Protein AF-A0AA39VJF2-F1 (afdb_monomer_lite)

pLDDT: mean 71.77, std 18.71, range [34.19, 94.94]

Foldseek 3Di:
DDDFDDWDWDWDWDDDDDQKTKIWIWGWGDDDPDTDTFIWIWMDRPPDIQIDGDDDDPPDDPVRVVVVRVCSVVVLQAAADDLPCLVSNVVSLLSNLVVVPVLLNVCLVVNQDADWDQDPNDTDGDPPVPDDPVNVVNVVSFVVLVCSLCVRYDPVLNVQCVPPPMSNVSVVSSCCVRVPDPVVVVVVD

Secondary structure (DSSP, 8-state):
----PPPPEEEEEEEEETTEEEEEEEEEEEETTEEEEEEEEEEEETTEEEEEESPPPTT--HHHHHHHHHHHHTT-SPPPB-TT-HHHHHHHHHHHHHHH-HHHHHHHHH-----EEEETTEEEEPPGGG--HHHHHHHHHHHHHHHHHHHTB-HHHHHHHTT--SHHHHHHHHHHHHH--TTGGGS--

Sequence (189 aa):
MITLGSPCKRHEVLVRFGMTRIAKQEDLSRVGRTRIGKQEVMARVGRTQIVMHGRLPRGMSALDRELAIILVGLGVWPPLLKGHNYGFWKLRMKAYIRFIDERAWMTVKEGYLAPNKIENGVTISKPRSEWSTNEFELAKWHHPAVNAIFGDVDSRQFSYIQNLETVKEAWKALQVTNEGTKVVKKSRL

Organism: Acer saccharum (NCBI:txid4024)

Structure (mmCIF, N/CA/C/O backbone):
data_AF-A0AA39VJF2-F1
#
_entry.id   AF-A0AA39VJF2-F1
#
loop_
_atom_site.group_PDB
_atom_site.id
_atom_site.type_symbol
_atom_site.label_atom_id
_atom_site.label_alt_id
_atom_site.label_comp_id
_atom_site.label_asym_id
_atom_site.label_entity_id
_atom_site.label_seq_id
_atom_site.pdbx_PDB_ins_code
_atom_site.Cartn_x
_atom_site.Cartn_y
_atom_site.Cartn_z
_atom_site.occupancy
_atom_site.B_iso_or_equiv
_atom_site.auth_seq_id
_atom_site.auth_comp_id
_atom_site.auth_asym_id
_atom_site.auth_atom_id
_atom_site.pdbx_PDB_model_num
ATOM 1 N N . MET A 1 1 ? 10.855 22.912 -42.209 1.00 34.19 1 MET A N 1
ATOM 2 C CA . MET A 1 1 ? 11.892 23.097 -41.170 1.00 34.19 1 MET A CA 1
ATOM 3 C C . MET A 1 1 ? 11.192 23.649 -39.925 1.00 34.19 1 MET A C 1
ATOM 5 O O . MET A 1 1 ? 10.770 24.795 -39.950 1.00 34.19 1 MET A O 1
ATOM 9 N N . ILE A 1 2 ? 10.905 22.816 -38.913 1.00 39.97 2 ILE A N 1
ATOM 10 C CA . ILE A 1 2 ? 10.171 23.249 -37.706 1.00 39.97 2 ILE A CA 1
ATOM 11 C C . ILE A 1 2 ? 11.192 23.838 -36.735 1.00 39.97 2 ILE A C 1
ATOM 13 O O . ILE A 1 2 ? 12.019 23.112 -36.190 1.00 39.97 2 ILE A O 1
ATOM 17 N N . THR A 1 3 ? 11.155 25.151 -36.536 1.00 38.09 3 THR A N 1
ATOM 18 C CA . THR A 1 3 ? 11.969 25.824 -35.525 1.00 38.09 3 THR A CA 1
ATOM 19 C C . THR A 1 3 ? 11.391 25.524 -34.141 1.00 38.09 3 THR A C 1
ATOM 21 O O . THR A 1 3 ? 10.329 26.019 -33.760 1.00 38.09 3 THR A O 1
ATOM 24 N N . LEU A 1 4 ? 12.072 24.667 -33.376 1.00 43.06 4 LEU A N 1
ATOM 25 C CA . LEU A 1 4 ? 11.794 24.481 -31.953 1.00 43.06 4 LEU A CA 1
ATOM 26 C C . LEU A 1 4 ? 12.231 25.755 -31.224 1.00 43.06 4 LEU A C 1
ATOM 28 O O . LEU A 1 4 ? 13.418 25.995 -31.025 1.00 43.06 4 LEU A O 1
ATOM 32 N N . GLY A 1 5 ? 11.267 26.607 -30.875 1.00 47.72 5 GLY A N 1
ATOM 33 C CA . GLY A 1 5 ? 11.524 27.763 -30.021 1.00 47.72 5 GLY A CA 1
ATOM 34 C C . GLY A 1 5 ? 11.984 27.310 -28.636 1.00 47.72 5 GLY A C 1
ATOM 35 O O . GLY A 1 5 ? 11.421 26.369 -28.074 1.00 47.72 5 GLY A O 1
ATOM 36 N N . SER A 1 6 ? 12.998 27.982 -28.091 1.00 48.25 6 SER A N 1
ATOM 37 C CA . SER A 1 6 ? 13.531 27.721 -26.754 1.00 48.25 6 SER A CA 1
ATOM 38 C C . SER A 1 6 ? 12.414 27.730 -25.695 1.00 48.25 6 SER A C 1
ATOM 40 O O . SER A 1 6 ? 11.552 28.617 -25.735 1.00 48.25 6 SER A O 1
ATOM 42 N N . PRO A 1 7 ? 12.396 26.775 -24.745 1.00 52.38 7 PRO A N 1
ATOM 43 C CA . PRO A 1 7 ? 11.349 26.705 -23.732 1.00 52.38 7 PRO A CA 1
ATOM 44 C C . PRO A 1 7 ? 11.363 27.957 -22.847 1.00 52.38 7 PRO A C 1
ATOM 46 O O . PRO A 1 7 ? 12.377 28.304 -22.243 1.00 52.38 7 PRO A O 1
ATOM 49 N N . CYS A 1 8 ? 10.217 28.638 -22.768 1.00 47.91 8 CYS A N 1
ATOM 50 C CA . CYS A 1 8 ? 10.011 29.773 -21.873 1.00 47.91 8 CYS A CA 1
ATOM 51 C C . CYS A 1 8 ? 9.494 29.246 -20.528 1.00 47.91 8 CYS A C 1
ATOM 53 O O . CYS A 1 8 ? 8.424 28.638 -20.473 1.00 47.91 8 CYS A O 1
ATOM 55 N N . LYS A 1 9 ? 10.276 29.446 -19.463 1.00 55.34 9 LYS A N 1
ATOM 56 C CA . LYS A 1 9 ? 10.031 28.883 -18.128 1.00 55.34 9 LYS A CA 1
ATOM 57 C C . LYS A 1 9 ? 9.315 29.899 -17.242 1.00 55.34 9 LYS A C 1
ATOM 59 O O . LYS A 1 9 ? 9.872 30.956 -16.944 1.00 55.34 9 LYS A O 1
ATOM 64 N N . ARG A 1 10 ? 8.106 29.584 -16.771 1.00 56.78 10 ARG A N 1
ATOM 65 C CA . ARG A 1 10 ? 7.398 30.402 -15.767 1.00 56.78 10 ARG A CA 1
ATOM 66 C C . ARG A 1 10 ? 7.673 29.843 -14.372 1.00 56.78 10 ARG A C 1
ATOM 68 O O . ARG A 1 10 ? 7.481 28.650 -14.169 1.00 56.78 10 ARG A O 1
ATOM 75 N N . HIS A 1 11 ? 8.100 30.694 -13.437 1.00 56.06 11 HIS A N 1
ATOM 76 C CA . HIS A 1 11 ? 8.448 30.304 -12.067 1.00 56.06 11 HIS A CA 1
ATOM 77 C C . HIS A 1 11 ? 7.484 30.931 -11.058 1.00 56.06 11 HIS A C 1
ATOM 79 O O . HIS A 1 11 ? 7.299 32.146 -11.056 1.00 56.06 11 HIS A O 1
ATOM 85 N N . GLU A 1 12 ? 6.929 30.116 -10.168 1.00 60.94 12 GLU A N 1
ATOM 86 C CA . GLU A 1 12 ? 6.080 30.548 -9.057 1.00 60.94 12 GLU A CA 1
ATOM 87 C C . GLU A 1 12 ? 6.618 29.944 -7.756 1.00 60.94 12 GLU A C 1
ATOM 89 O O . GLU A 1 12 ? 6.787 28.731 -7.659 1.00 60.94 12 GLU A O 1
ATOM 94 N N . VAL A 1 13 ? 6.945 30.765 -6.754 1.00 59.78 13 VAL A N 1
ATOM 95 C CA . VAL A 1 13 ? 7.448 30.272 -5.458 1.00 59.78 13 VAL A CA 1
ATOM 96 C C . VAL A 1 13 ? 6.257 29.912 -4.587 1.00 59.78 13 VAL A C 1
ATOM 98 O O . VAL A 1 13 ? 5.444 30.778 -4.290 1.00 59.78 13 VAL A O 1
ATOM 101 N N . LEU A 1 14 ? 6.170 28.651 -4.170 1.00 52.25 14 LEU A N 1
ATOM 102 C CA . LEU A 1 14 ? 5.012 28.153 -3.434 1.00 52.25 14 LEU A CA 1
ATOM 103 C C . LEU A 1 14 ? 5.173 28.303 -1.916 1.00 52.25 14 LEU A C 1
ATOM 105 O O . LEU A 1 14 ? 4.214 28.677 -1.253 1.00 52.25 14 LEU A O 1
ATOM 109 N N . VAL A 1 15 ? 6.357 28.013 -1.357 1.00 53.69 15 VAL A N 1
ATOM 110 C CA . VAL A 1 15 ? 6.628 28.045 0.099 1.00 53.69 15 VAL A CA 1
ATOM 111 C C . VAL A 1 15 ? 8.131 28.289 0.362 1.00 53.69 15 VAL A C 1
ATOM 113 O O . VAL A 1 15 ? 8.975 27.938 -0.472 1.00 53.69 15 VAL A O 1
ATOM 116 N N . ARG A 1 16 ? 8.481 28.893 1.513 1.00 52.12 16 ARG A N 1
ATOM 117 C CA . ARG A 1 16 ? 9.859 28.999 2.038 1.00 52.12 16 ARG A CA 1
ATOM 118 C C . ARG A 1 16 ? 9.923 28.580 3.514 1.00 52.12 16 ARG A C 1
ATOM 120 O O . ARG A 1 16 ? 9.271 29.227 4.326 1.00 52.12 16 ARG A O 1
ATOM 127 N N . PHE A 1 17 ? 10.768 27.605 3.853 1.00 44.44 17 PHE A N 1
ATOM 128 C CA . PHE A 1 17 ? 11.149 27.277 5.235 1.00 44.44 17 PHE A CA 1
ATOM 129 C C . PHE A 1 17 ? 12.631 26.865 5.296 1.00 44.44 17 PHE A C 1
ATOM 131 O O . PHE A 1 17 ? 13.077 25.979 4.571 1.00 44.44 17 PHE A O 1
ATOM 138 N N . GLY A 1 18 ? 13.425 27.523 6.150 1.00 55.88 18 GLY A N 1
ATOM 139 C CA . GLY A 1 18 ? 14.863 27.238 6.279 1.00 55.88 18 GLY A CA 1
ATOM 140 C C . GLY A 1 18 ? 15.649 27.351 4.957 1.00 55.88 18 GLY A C 1
ATOM 141 O O . GLY A 1 18 ? 15.331 28.174 4.098 1.00 55.88 18 GLY A O 1
ATOM 142 N N . MET A 1 19 ? 16.690 26.524 4.781 1.00 51.12 19 MET A N 1
ATOM 143 C CA . MET A 1 19 ? 17.503 26.460 3.548 1.00 51.12 19 MET A CA 1
ATOM 144 C C . MET A 1 19 ? 16.754 25.893 2.324 1.00 51.12 19 MET A C 1
ATOM 146 O O . MET A 1 19 ? 17.338 25.833 1.237 1.00 51.12 19 MET A O 1
ATOM 150 N N . THR A 1 20 ? 15.490 25.485 2.474 1.00 49.00 20 THR A N 1
ATOM 151 C CA . THR A 1 20 ? 14.709 24.834 1.420 1.00 49.00 20 THR A CA 1
ATOM 152 C C . THR A 1 20 ? 13.777 25.830 0.729 1.00 49.00 20 THR A C 1
ATOM 154 O O . THR A 1 20 ? 13.011 26.559 1.363 1.00 49.00 20 THR A O 1
ATOM 157 N N . ARG A 1 21 ? 13.830 25.881 -0.609 1.00 55.66 21 ARG A N 1
ATOM 158 C CA . ARG A 1 21 ? 12.930 26.717 -1.426 1.00 55.66 21 ARG A CA 1
ATOM 159 C C . ARG A 1 21 ? 12.153 25.861 -2.409 1.00 55.66 21 ARG A C 1
ATOM 161 O O . ARG A 1 21 ? 12.769 25.128 -3.179 1.00 55.66 21 ARG A O 1
ATOM 168 N N . ILE A 1 22 ? 10.830 26.019 -2.428 1.00 55.56 22 ILE A N 1
ATOM 169 C CA . ILE A 1 22 ? 9.933 25.259 -3.302 1.00 55.56 22 ILE A CA 1
ATOM 170 C C . ILE A 1 22 ? 9.329 26.204 -4.338 1.00 55.56 22 ILE A C 1
ATOM 172 O O . ILE A 1 22 ? 8.698 27.206 -3.992 1.00 55.56 22 ILE A O 1
ATOM 176 N N . ALA A 1 23 ? 9.515 25.883 -5.613 1.00 60.22 23 ALA A N 1
ATOM 177 C CA . ALA A 1 23 ? 8.949 26.624 -6.727 1.00 60.22 23 ALA A CA 1
ATOM 178 C C . ALA A 1 23 ? 8.306 25.675 -7.738 1.00 60.22 23 ALA A C 1
ATOM 180 O O . ALA A 1 23 ? 8.820 24.600 -8.026 1.00 60.22 23 ALA A O 1
ATOM 181 N N . LYS A 1 24 ? 7.180 26.086 -8.305 1.00 60.94 24 LYS A N 1
ATOM 182 C CA . LYS A 1 24 ? 6.572 25.438 -9.457 1.00 60.94 24 LYS A CA 1
ATOM 183 C C . LYS A 1 24 ? 7.144 26.073 -10.718 1.00 60.94 24 LYS A C 1
ATOM 185 O O . LYS A 1 24 ? 7.071 27.293 -10.881 1.00 60.94 24 LYS A O 1
ATOM 190 N N . GLN A 1 25 ? 7.720 25.252 -11.587 1.00 61.84 25 GLN A N 1
ATOM 191 C CA . GLN A 1 25 ? 8.181 25.654 -12.905 1.00 61.84 25 GLN A CA 1
ATOM 192 C C . GLN A 1 25 ? 7.313 24.969 -13.959 1.00 61.84 25 GLN A C 1
ATOM 194 O O . GLN A 1 25 ? 7.133 23.751 -13.947 1.00 61.84 25 GLN A O 1
ATOM 199 N N . GLU A 1 26 ? 6.727 25.755 -14.854 1.00 58.59 26 GLU A N 1
ATOM 200 C CA . GLU A 1 26 ? 5.989 25.207 -15.991 1.00 58.59 26 GLU A CA 1
ATOM 201 C C . GLU A 1 26 ? 6.879 25.255 -17.230 1.00 58.59 26 GLU A C 1
ATOM 203 O O . GLU A 1 26 ? 7.208 26.338 -17.725 1.00 58.59 26 GLU A O 1
ATOM 208 N N . ASP A 1 27 ? 7.257 24.072 -17.716 1.00 54.16 27 ASP A N 1
ATOM 209 C CA . ASP A 1 27 ? 7.998 23.912 -18.960 1.00 54.16 27 ASP A CA 1
ATOM 210 C C . ASP A 1 27 ? 6.983 23.748 -20.092 1.00 54.16 27 ASP A C 1
ATOM 212 O O . ASP A 1 27 ? 6.287 22.735 -20.217 1.00 54.16 27 ASP A O 1
ATOM 216 N N . LEU A 1 28 ? 6.849 24.804 -20.891 1.00 56.12 28 LEU A N 1
ATOM 217 C CA . LEU A 1 28 ? 5.945 24.843 -22.032 1.00 56.12 28 LEU A CA 1
ATOM 218 C C . LEU A 1 28 ? 6.691 24.344 -23.270 1.00 56.12 28 LEU A C 1
ATOM 220 O O . LEU A 1 28 ? 7.588 25.025 -23.771 1.00 56.12 28 LEU A O 1
ATOM 224 N N . SER A 1 29 ? 6.298 23.183 -23.793 1.00 53.06 29 SER A N 1
ATOM 225 C CA . SER A 1 29 ? 6.688 22.767 -25.139 1.00 53.06 29 SER A CA 1
ATOM 226 C C . SER A 1 29 ? 5.667 23.291 -26.153 1.00 53.06 29 SER A C 1
ATOM 228 O O . SER A 1 29 ? 4.464 23.395 -25.885 1.00 53.06 29 SER A O 1
ATOM 230 N N . ARG A 1 30 ? 6.162 23.699 -27.326 1.00 46.00 30 ARG A N 1
ATOM 231 C CA . ARG A 1 30 ? 5.348 24.302 -28.385 1.00 46.00 30 ARG A CA 1
ATOM 232 C C . ARG A 1 30 ? 5.188 23.308 -29.531 1.00 46.00 30 ARG A C 1
ATOM 234 O O . ARG A 1 30 ? 6.154 23.018 -30.227 1.00 46.00 30 ARG A O 1
ATOM 241 N N . VAL A 1 31 ? 3.964 22.831 -29.746 1.00 47.38 31 VAL A N 1
ATOM 242 C CA . VAL A 1 31 ? 3.567 22.112 -30.965 1.00 47.38 31 VAL A CA 1
ATOM 243 C C . VAL A 1 31 ? 2.427 22.914 -31.591 1.00 47.38 31 VAL A C 1
ATOM 245 O O . VAL A 1 31 ? 1.296 22.901 -31.112 1.00 47.38 31 VAL A O 1
ATOM 248 N N . GLY A 1 32 ? 2.737 23.704 -32.621 1.00 57.72 32 GLY A N 1
ATOM 249 C CA . GLY A 1 32 ? 1.766 24.608 -33.250 1.00 57.72 32 GLY A CA 1
ATOM 250 C C . GLY A 1 32 ? 1.307 25.771 -32.348 1.00 57.72 32 GLY A C 1
ATOM 251 O O . GLY A 1 32 ? 2.108 26.369 -31.621 1.00 57.72 32 GLY A O 1
ATOM 252 N N . ARG A 1 33 ? 0.015 26.137 -32.432 1.00 43.44 33 ARG A N 1
ATOM 253 C CA . ARG A 1 33 ? -0.628 27.166 -31.576 1.00 43.44 33 ARG A CA 1
ATOM 254 C C . ARG A 1 33 ? -0.969 26.653 -30.172 1.00 43.44 33 ARG A C 1
ATOM 256 O O . ARG A 1 33 ? -1.312 27.452 -29.304 1.00 43.44 33 ARG A O 1
ATOM 263 N N . THR A 1 34 ? -0.849 25.352 -29.935 1.00 36.66 34 THR A N 1
ATOM 264 C CA . THR A 1 34 ? -1.218 24.718 -28.672 1.00 36.66 34 THR A CA 1
ATOM 265 C C . THR A 1 34 ? 0.001 24.657 -27.753 1.00 36.66 34 THR A C 1
ATOM 267 O O . THR A 1 34 ? 1.067 24.165 -28.128 1.00 36.66 34 THR A O 1
ATOM 270 N N . ARG A 1 35 ? -0.136 25.187 -26.535 1.00 45.53 35 ARG A N 1
ATOM 271 C CA . ARG A 1 35 ? 0.867 25.039 -25.473 1.00 45.53 35 ARG A CA 1
ATOM 272 C C . ARG A 1 35 ? 0.569 23.753 -24.709 1.00 45.53 35 ARG A C 1
ATOM 274 O O . ARG A 1 35 ? -0.502 23.643 -24.121 1.00 45.53 35 ARG A O 1
ATOM 281 N N . ILE A 1 36 ? 1.508 22.810 -24.689 1.00 46.34 36 ILE A N 1
ATOM 282 C CA . ILE A 1 36 ? 1.444 21.643 -23.802 1.00 46.34 36 ILE A CA 1
ATOM 283 C C . ILE A 1 36 ? 2.387 21.945 -22.637 1.00 46.34 36 ILE A C 1
ATOM 285 O O . ILE A 1 36 ? 3.598 22.051 -22.817 1.00 46.34 36 ILE A O 1
ATOM 289 N N . GLY A 1 37 ? 1.827 22.175 -21.450 1.00 52.38 37 GLY A N 1
ATOM 290 C CA . GLY A 1 37 ? 2.613 22.460 -20.251 1.00 52.38 37 GLY A CA 1
ATOM 291 C C . GLY A 1 37 ? 2.924 21.192 -19.473 1.00 52.38 37 GLY A C 1
ATOM 292 O O . GLY A 1 37 ? 2.005 20.499 -19.035 1.00 52.38 37 GLY A O 1
ATOM 293 N N . LYS A 1 38 ? 4.211 20.913 -19.251 1.00 54.03 38 LYS A N 1
ATOM 294 C CA . LYS A 1 38 ? 4.662 19.954 -18.240 1.00 54.03 38 LYS A CA 1
ATOM 295 C C . LYS A 1 38 ? 4.860 20.720 -16.931 1.00 54.03 38 LYS A C 1
ATOM 297 O O . LYS A 1 38 ? 5.596 21.702 -16.888 1.00 54.03 38 LYS A O 1
ATOM 302 N N . GLN A 1 39 ? 4.156 20.311 -15.876 1.00 57.28 39 GLN A N 1
ATOM 303 C CA . GLN A 1 39 ? 4.314 20.919 -14.554 1.00 57.28 39 GLN A CA 1
ATOM 304 C C . GLN A 1 39 ? 5.412 20.198 -13.783 1.00 57.28 39 GLN A C 1
ATOM 306 O O . GLN A 1 39 ? 5.320 18.991 -13.543 1.00 57.28 39 GLN A O 1
ATOM 311 N N . GLU A 1 40 ? 6.428 20.955 -13.392 1.00 58.59 40 GLU A N 1
ATOM 312 C CA . GLU A 1 40 ? 7.544 20.473 -12.596 1.00 58.59 40 GLU A CA 1
ATOM 313 C C . GLU A 1 40 ? 7.578 21.241 -11.275 1.00 58.59 40 GLU A C 1
ATOM 315 O O . GLU A 1 40 ? 7.443 22.465 -11.230 1.00 58.59 40 GLU A O 1
ATOM 320 N N . VAL A 1 41 ? 7.711 20.515 -10.171 1.00 61.75 41 VAL A N 1
ATOM 321 C CA . VAL A 1 41 ? 7.933 21.124 -8.860 1.00 61.75 41 VAL A CA 1
ATOM 322 C C . VAL A 1 41 ? 9.419 21.026 -8.586 1.00 61.75 41 VAL A C 1
ATOM 324 O O . VAL A 1 41 ? 9.965 19.931 -8.500 1.00 61.75 41 VAL A O 1
ATOM 327 N N . MET A 1 42 ? 10.079 22.169 -8.468 1.00 55.97 42 MET A N 1
ATOM 328 C CA . MET A 1 42 ? 11.489 22.239 -8.133 1.00 55.97 42 MET A CA 1
ATOM 329 C C . MET A 1 42 ? 11.658 22.592 -6.664 1.00 55.97 42 MET A C 1
ATOM 331 O O . MET A 1 42 ? 11.114 23.585 -6.177 1.00 55.97 42 MET A O 1
ATOM 335 N N . ALA A 1 43 ? 12.465 21.802 -5.973 1.00 63.25 43 ALA A N 1
ATOM 336 C CA . ALA A 1 43 ? 12.968 22.132 -4.658 1.00 63.25 43 ALA A CA 1
ATOM 337 C C . ALA A 1 43 ? 14.467 22.391 -4.722 1.00 63.25 43 ALA A C 1
ATOM 339 O O . ALA A 1 43 ? 15.198 21.760 -5.483 1.00 63.25 43 ALA A O 1
ATOM 340 N N . ARG A 1 44 ? 14.938 23.334 -3.916 1.00 53.62 44 ARG A N 1
ATOM 341 C CA . ARG A 1 44 ? 16.363 23.612 -3.765 1.00 53.62 44 ARG A CA 1
ATOM 342 C C . ARG A 1 44 ? 16.759 23.356 -2.322 1.00 53.62 44 ARG A C 1
ATOM 344 O O . ARG A 1 44 ? 16.185 23.986 -1.441 1.00 53.62 44 ARG A O 1
ATOM 351 N N . VAL A 1 45 ? 17.739 22.479 -2.116 1.00 57.22 45 VAL A N 1
ATOM 352 C CA . VAL A 1 45 ? 18.371 22.216 -0.815 1.00 57.22 45 VAL A CA 1
ATOM 353 C C . VAL A 1 45 ? 19.854 22.551 -0.963 1.00 57.22 45 VAL A C 1
ATOM 355 O O . VAL A 1 45 ? 20.582 21.892 -1.709 1.00 57.22 45 VAL A O 1
ATOM 358 N N . GLY A 1 46 ? 20.298 23.638 -0.330 1.00 65.25 46 GLY A N 1
ATOM 359 C CA . GLY A 1 46 ? 21.643 24.177 -0.556 1.00 65.25 46 GLY A CA 1
ATOM 360 C C . GLY A 1 46 ? 21.868 24.565 -2.028 1.00 65.25 46 GLY A C 1
ATOM 361 O O . GLY A 1 46 ? 21.131 25.385 -2.581 1.00 65.25 46 GLY A O 1
ATOM 362 N N . ARG A 1 47 ? 22.889 23.982 -2.677 1.00 53.03 47 ARG A N 1
ATOM 363 C CA . ARG A 1 47 ? 23.188 24.193 -4.114 1.00 53.03 47 ARG A CA 1
ATOM 364 C C . ARG A 1 47 ? 22.494 23.192 -5.045 1.00 53.03 47 ARG A C 1
ATOM 366 O O . ARG A 1 47 ? 22.473 23.413 -6.254 1.00 53.03 47 ARG A O 1
ATOM 373 N N . THR A 1 48 ? 21.919 22.121 -4.508 1.00 43.38 48 THR A N 1
ATOM 374 C CA . THR A 1 48 ? 21.333 21.037 -5.303 1.00 43.38 48 THR A CA 1
ATOM 375 C C . THR A 1 48 ? 19.892 21.372 -5.684 1.00 43.38 48 THR A C 1
ATOM 377 O O . THR A 1 48 ? 19.101 21.809 -4.844 1.00 43.38 48 THR A O 1
ATOM 380 N N . GLN A 1 49 ? 19.549 21.180 -6.962 1.00 54.75 49 GLN A N 1
ATOM 381 C CA . GLN A 1 49 ? 18.181 21.299 -7.471 1.00 54.75 49 GLN A CA 1
ATOM 382 C C . GLN A 1 49 ? 17.559 19.908 -7.583 1.00 54.75 49 GLN A C 1
ATOM 384 O O . GLN A 1 49 ? 18.137 19.015 -8.196 1.00 54.75 49 GLN A O 1
ATOM 389 N N . ILE A 1 50 ? 16.381 19.739 -6.997 1.00 56.97 50 ILE A N 1
ATOM 390 C CA . ILE A 1 50 ? 15.582 18.519 -7.044 1.00 56.97 50 ILE A CA 1
ATOM 391 C C . ILE A 1 50 ? 14.359 18.834 -7.898 1.00 56.97 50 ILE A C 1
ATOM 393 O O . ILE A 1 50 ? 13.572 19.713 -7.549 1.00 56.97 50 ILE A O 1
ATOM 397 N N . VAL A 1 51 ? 14.212 18.139 -9.025 1.00 58.84 51 VAL A N 1
ATOM 398 C CA . VAL A 1 51 ? 13.099 18.329 -9.964 1.00 58.84 51 VAL A CA 1
ATOM 399 C C . VAL A 1 51 ? 12.126 17.171 -9.807 1.00 58.84 51 VAL A C 1
ATOM 401 O O . VAL A 1 51 ? 12.475 16.020 -10.055 1.00 58.84 51 VAL A O 1
ATOM 404 N N . MET A 1 52 ? 10.898 17.471 -9.402 1.00 55.06 52 MET A N 1
ATOM 405 C CA . MET A 1 52 ? 9.806 16.507 -9.351 1.00 55.06 52 MET A CA 1
ATOM 406 C C . MET A 1 52 ? 8.922 16.676 -10.581 1.00 55.06 52 MET A C 1
ATOM 408 O O . MET A 1 52 ? 8.471 17.780 -10.895 1.00 55.06 52 MET A O 1
ATOM 412 N N . HIS A 1 53 ? 8.640 15.574 -11.267 1.00 54.84 53 HIS A N 1
ATOM 413 C CA . HIS A 1 53 ? 7.714 15.555 -12.393 1.00 54.84 53 HIS A CA 1
ATOM 414 C C . HIS A 1 53 ? 6.313 15.173 -11.897 1.00 54.84 53 HIS A C 1
ATOM 416 O O . HIS A 1 53 ? 6.104 14.034 -11.492 1.00 54.84 53 HIS A O 1
ATOM 422 N N . GLY A 1 54 ? 5.354 16.107 -11.941 1.00 52.69 54 GLY A N 1
ATOM 423 C CA . GLY A 1 54 ? 3.964 15.866 -11.521 1.00 52.69 54 GLY A CA 1
ATOM 424 C C . GLY A 1 54 ? 3.422 16.880 -10.507 1.00 52.69 54 GLY A C 1
ATOM 425 O O . GLY A 1 54 ? 4.147 17.737 -10.004 1.00 52.69 54 GLY A O 1
ATOM 426 N N . ARG A 1 55 ? 2.112 16.809 -10.219 1.00 48.97 55 ARG A N 1
ATOM 427 C CA . ARG A 1 55 ? 1.463 17.633 -9.182 1.00 48.97 55 ARG A CA 1
ATOM 428 C C . ARG A 1 55 ? 1.495 16.906 -7.844 1.00 48.97 55 ARG A C 1
ATOM 430 O O . ARG A 1 55 ? 1.051 15.766 -7.763 1.00 48.97 55 ARG A O 1
ATOM 437 N N . LEU A 1 56 ? 1.923 17.608 -6.798 1.00 52.91 56 LEU A N 1
ATOM 438 C CA . LEU A 1 56 ? 1.710 17.168 -5.421 1.00 52.91 56 LEU A CA 1
ATOM 439 C C . LEU A 1 56 ? 0.197 17.035 -5.132 1.00 52.91 56 LEU A C 1
ATOM 441 O O . LEU A 1 56 ? -0.579 17.873 -5.614 1.00 52.91 56 LEU A O 1
ATOM 445 N N . PRO A 1 57 ? -0.234 16.025 -4.352 1.00 45.47 57 PRO A N 1
ATOM 446 C CA . PRO A 1 57 ? -1.630 15.868 -3.950 1.00 45.47 57 PRO A CA 1
ATOM 447 C C . PRO A 1 57 ? -2.190 17.141 -3.297 1.00 45.47 57 P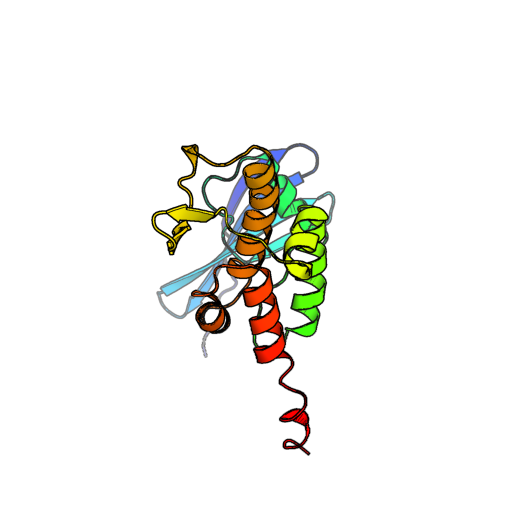RO A C 1
ATOM 449 O O . PRO A 1 57 ? -1.540 17.781 -2.464 1.00 45.47 57 PRO A O 1
ATOM 452 N N . ARG A 1 58 ? -3.411 17.536 -3.681 1.00 40.19 58 ARG A N 1
ATOM 453 C CA . ARG A 1 58 ? -4.087 18.716 -3.112 1.00 40.19 58 ARG A CA 1
ATOM 454 C C . ARG A 1 58 ? -4.566 18.405 -1.688 1.00 40.19 58 ARG A C 1
ATOM 456 O O . ARG A 1 58 ? -5.139 17.349 -1.466 1.00 40.19 58 ARG A O 1
ATOM 463 N N . GLY A 1 59 ? -4.341 19.331 -0.750 1.00 43.88 59 GLY A N 1
ATOM 464 C CA . GLY A 1 59 ? -4.741 19.196 0.664 1.00 43.88 59 GLY A CA 1
ATOM 465 C C . GLY A 1 59 ? -3.618 18.804 1.634 1.00 43.88 59 GLY A C 1
ATOM 466 O O . GLY A 1 59 ? -3.837 18.782 2.836 1.00 43.88 59 GLY A O 1
ATOM 467 N N . MET A 1 60 ? -2.407 18.549 1.134 1.00 52.66 60 MET A N 1
ATOM 468 C CA . MET A 1 60 ? -1.251 18.197 1.963 1.00 52.66 60 MET A CA 1
ATOM 469 C C . MET A 1 60 ? -0.775 19.394 2.807 1.00 52.66 60 MET A C 1
ATOM 471 O O . MET A 1 60 ? -0.683 20.508 2.266 1.00 52.66 60 MET A O 1
ATOM 475 N N . SER A 1 61 ? -0.466 19.161 4.090 1.00 52.91 61 SER A N 1
ATOM 476 C CA . SER A 1 61 ? 0.077 20.177 5.003 1.00 52.91 61 SER A CA 1
ATOM 477 C C . SER A 1 61 ? 1.475 20.639 4.559 1.00 52.91 61 SER A C 1
ATOM 479 O O . SER A 1 61 ? 2.125 19.991 3.737 1.00 52.91 61 SER A O 1
ATOM 481 N N . ALA A 1 62 ? 1.952 21.781 5.063 1.00 46.72 62 ALA A N 1
ATOM 482 C CA . ALA A 1 62 ? 3.260 22.318 4.670 1.00 46.72 62 ALA A CA 1
ATOM 483 C C . ALA A 1 62 ? 4.421 21.367 5.025 1.00 46.72 62 ALA A C 1
ATOM 485 O O . ALA A 1 62 ? 5.327 21.190 4.214 1.00 46.72 62 ALA A O 1
ATOM 486 N N . LEU A 1 63 ? 4.349 20.706 6.185 1.00 51.62 63 LEU A N 1
ATOM 487 C CA . LEU A 1 63 ? 5.349 19.737 6.644 1.00 51.62 63 LEU A CA 1
ATOM 488 C C . LEU A 1 63 ? 5.330 18.456 5.806 1.00 51.62 63 LEU A C 1
ATOM 490 O O . LEU A 1 63 ? 6.383 17.976 5.399 1.00 51.62 63 LEU A O 1
ATOM 494 N N . ASP A 1 64 ? 4.146 17.951 5.466 1.00 53.47 64 ASP A N 1
ATOM 495 C CA . ASP A 1 64 ? 4.019 16.754 4.627 1.00 53.47 64 ASP A CA 1
ATOM 496 C C . ASP A 1 64 ? 4.559 16.999 3.205 1.00 53.47 64 ASP A C 1
ATOM 498 O O . ASP A 1 64 ? 5.163 16.112 2.600 1.00 53.47 64 ASP A O 1
ATOM 502 N N . ARG A 1 65 ? 4.413 18.226 2.677 1.00 53.31 65 ARG A N 1
ATOM 503 C CA . ARG A 1 65 ? 4.994 18.630 1.382 1.00 53.31 65 ARG A CA 1
ATOM 504 C C . ARG A 1 65 ? 6.516 18.735 1.432 1.00 53.31 65 ARG A C 1
ATOM 506 O O . ARG A 1 65 ? 7.177 18.306 0.489 1.00 53.31 65 ARG A O 1
ATOM 513 N N . GLU A 1 66 ? 7.061 19.310 2.501 1.00 55.66 66 GLU A N 1
ATOM 514 C CA . GLU A 1 66 ? 8.509 19.399 2.742 1.00 55.66 66 GLU A CA 1
ATOM 515 C C . GLU A 1 66 ? 9.126 18.001 2.847 1.00 55.66 66 GLU A C 1
ATOM 517 O O . GLU A 1 66 ? 10.106 17.701 2.164 1.00 55.66 66 GLU A O 1
ATOM 522 N N . LEU A 1 67 ? 8.502 17.116 3.628 1.00 58.66 67 LEU A N 1
ATOM 523 C CA . LEU A 1 67 ? 8.925 15.727 3.756 1.00 58.66 67 LEU A CA 1
ATOM 524 C C . LEU A 1 67 ? 8.852 14.999 2.412 1.00 58.66 67 LEU A C 1
ATOM 526 O O . LEU A 1 67 ? 9.834 14.376 2.022 1.00 58.66 67 LEU A O 1
ATOM 530 N N . ALA A 1 68 ? 7.763 15.131 1.649 1.00 57.34 68 ALA A N 1
ATOM 531 C CA . ALA A 1 68 ? 7.656 14.529 0.316 1.00 57.34 68 ALA A CA 1
ATOM 532 C C . ALA A 1 68 ? 8.788 14.985 -0.624 1.00 57.34 68 ALA A C 1
ATOM 534 O O . ALA A 1 68 ? 9.357 14.183 -1.361 1.00 57.34 68 ALA A O 1
ATOM 535 N N . ILE A 1 69 ? 9.170 16.259 -0.558 1.00 57.03 69 ILE A N 1
ATOM 536 C CA . ILE A 1 69 ? 10.255 16.839 -1.353 1.00 57.03 69 ILE A CA 1
ATOM 537 C C . ILE A 1 69 ? 11.633 16.332 -0.921 1.00 57.03 69 ILE A C 1
ATOM 539 O O . ILE A 1 69 ? 12.448 15.977 -1.774 1.00 57.03 69 ILE A O 1
ATOM 543 N N . ILE A 1 70 ? 11.896 16.278 0.387 1.00 56.25 70 ILE A N 1
ATOM 544 C CA . ILE A 1 70 ? 13.137 15.723 0.939 1.00 56.25 70 ILE A CA 1
ATOM 545 C C . ILE A 1 70 ? 13.254 14.251 0.539 1.00 56.25 70 ILE A C 1
ATOM 547 O O . ILE A 1 70 ? 14.310 13.814 0.092 1.00 56.25 70 ILE A O 1
ATOM 551 N N . LEU A 1 71 ? 12.159 13.498 0.603 1.00 55.94 71 LEU A N 1
ATOM 552 C CA . LEU A 1 71 ? 12.126 12.086 0.235 1.00 55.94 71 LEU A CA 1
ATOM 553 C C . LEU A 1 71 ? 12.337 11.865 -1.256 1.00 55.94 71 LEU A C 1
ATOM 555 O O . LEU A 1 71 ? 13.067 10.950 -1.629 1.00 55.94 71 LEU A O 1
ATOM 559 N N . VAL A 1 72 ? 11.780 12.710 -2.121 1.00 56.22 72 VAL A N 1
ATOM 560 C CA . VAL A 1 72 ? 12.073 12.655 -3.559 1.00 56.22 72 VAL A CA 1
ATOM 561 C C . VAL A 1 72 ? 13.532 13.044 -3.835 1.00 56.22 72 VAL A C 1
ATOM 563 O O . VAL A 1 72 ? 14.195 12.382 -4.631 1.00 56.22 72 VAL A O 1
ATOM 566 N N . GLY A 1 73 ? 14.076 14.036 -3.124 1.00 49.94 73 GLY A N 1
ATOM 567 C CA . GLY A 1 73 ? 15.483 14.448 -3.212 1.00 49.94 73 GLY A CA 1
ATOM 568 C C . GLY A 1 73 ? 16.490 13.404 -2.727 1.00 49.94 73 GLY A C 1
ATOM 569 O O . GLY A 1 73 ? 17.568 13.276 -3.299 1.00 49.94 73 GLY A O 1
ATOM 570 N N . LEU A 1 74 ? 16.120 12.618 -1.716 1.00 57.56 74 LEU A N 1
ATOM 571 C CA . LEU A 1 74 ? 16.879 11.465 -1.222 1.00 57.56 74 LEU A CA 1
ATOM 572 C C . LEU A 1 74 ? 16.642 10.194 -2.071 1.00 57.56 74 LEU A C 1
ATOM 574 O O . LEU A 1 74 ? 17.238 9.147 -1.815 1.00 57.56 74 LEU A O 1
ATOM 578 N N . GLY A 1 75 ? 15.763 10.258 -3.079 1.00 58.06 75 GLY A N 1
ATOM 579 C CA . GLY A 1 75 ? 15.368 9.121 -3.917 1.00 58.06 75 GLY A CA 1
ATOM 580 C C . GLY A 1 75 ? 14.508 8.075 -3.196 1.00 58.06 75 GLY A C 1
ATOM 581 O O . GLY A 1 75 ? 14.385 6.946 -3.664 1.00 58.06 75 GLY A O 1
ATOM 582 N N . VAL A 1 76 ? 13.941 8.401 -2.040 1.00 61.53 76 VAL A N 1
ATOM 583 C CA . VAL A 1 76 ? 13.093 7.506 -1.239 1.00 61.53 76 VAL A CA 1
ATOM 584 C C . VAL A 1 76 ? 11.715 7.324 -1.880 1.00 61.53 76 VAL A C 1
ATOM 586 O O . VAL A 1 76 ? 11.109 6.273 -1.695 1.00 61.53 76 VAL A O 1
ATOM 589 N N . TRP A 1 77 ? 11.244 8.286 -2.684 1.00 74.56 77 TRP A N 1
ATOM 590 C CA . TRP A 1 77 ? 9.996 8.126 -3.436 1.00 74.56 77 TRP A CA 1
ATOM 591 C C . TRP A 1 77 ? 10.143 7.060 -4.534 1.00 74.56 77 TRP A C 1
ATOM 593 O O . TRP A 1 77 ? 11.088 7.123 -5.334 1.00 74.56 77 TRP A O 1
ATOM 603 N N . PRO A 1 78 ? 9.237 6.076 -4.602 1.00 79.50 78 PRO A N 1
ATOM 604 C CA . PRO A 1 78 ? 9.311 5.033 -5.603 1.00 79.50 78 PRO A CA 1
ATOM 605 C C . PRO A 1 78 ? 8.956 5.587 -6.987 1.00 79.50 78 PRO A C 1
ATOM 607 O O . PRO A 1 78 ? 8.087 6.441 -7.125 1.00 79.50 78 PRO A O 1
ATOM 610 N N . PRO A 1 79 ? 9.631 5.136 -8.056 1.00 83.00 79 PRO A N 1
ATOM 611 C CA . PRO A 1 79 ? 9.233 5.526 -9.404 1.00 83.00 79 PRO A CA 1
ATOM 612 C C . PRO A 1 79 ? 7.812 5.024 -9.688 1.00 83.00 79 PRO A C 1
ATOM 614 O O . PRO A 1 79 ? 7.360 4.072 -9.068 1.00 83.00 79 PRO A O 1
ATOM 617 N N . LEU A 1 80 ? 7.135 5.578 -10.691 1.00 86.75 80 LEU A N 1
ATOM 618 C CA . LEU A 1 80 ? 5.908 4.961 -11.200 1.00 86.75 80 LEU A CA 1
ATOM 619 C C . LEU A 1 80 ? 6.231 3.575 -11.787 1.00 86.75 80 LEU A C 1
ATOM 621 O O . LEU A 1 80 ? 7.158 3.457 -12.604 1.00 86.75 80 LEU A O 1
ATOM 625 N N . LEU A 1 81 ? 5.478 2.538 -11.408 1.00 87.94 81 LEU A N 1
ATOM 626 C CA . LEU A 1 81 ? 5.636 1.208 -11.991 1.00 87.94 81 LEU A CA 1
ATOM 627 C C . LEU A 1 81 ? 5.216 1.219 -13.458 1.00 87.94 81 LEU A C 1
ATOM 629 O O . LEU A 1 81 ? 4.081 1.542 -13.797 1.00 87.94 81 LEU A O 1
ATOM 633 N N . LYS A 1 82 ? 6.142 0.797 -14.313 1.00 84.12 82 LYS A N 1
ATOM 634 C CA . LYS A 1 82 ? 5.959 0.537 -15.738 1.00 84.12 82 LYS A CA 1
ATOM 635 C C . LYS A 1 82 ? 6.467 -0.872 -16.033 1.00 84.12 82 LYS A C 1
ATOM 637 O O . LYS A 1 82 ? 7.336 -1.389 -15.338 1.00 84.12 82 LYS A O 1
ATOM 642 N N . GLY A 1 83 ? 6.004 -1.480 -17.122 1.00 77.00 83 GLY A N 1
ATOM 643 C CA . GLY A 1 83 ? 6.338 -2.881 -17.429 1.00 77.00 83 GLY A CA 1
ATOM 644 C C . GLY A 1 83 ? 7.841 -3.230 -17.476 1.00 77.00 83 GLY A C 1
ATOM 645 O O . GLY A 1 83 ? 8.195 -4.378 -17.249 1.00 77.00 83 GLY A O 1
ATOM 646 N N . HIS A 1 84 ? 8.741 -2.272 -17.729 1.00 81.88 84 HIS A N 1
ATOM 647 C CA . HIS A 1 84 ? 10.187 -2.526 -17.836 1.00 81.88 84 HIS A CA 1
ATOM 648 C C . HIS A 1 84 ? 10.998 -2.224 -16.562 1.00 81.88 84 HIS A C 1
ATOM 650 O O . HIS A 1 84 ? 12.149 -2.641 -16.478 1.00 81.88 84 HIS A O 1
ATOM 656 N N . ASN A 1 85 ? 10.456 -1.487 -15.582 1.00 87.88 85 ASN A N 1
ATOM 657 C CA . ASN A 1 85 ? 11.229 -1.005 -14.423 1.00 87.88 85 ASN A CA 1
ATOM 658 C C . ASN A 1 85 ? 10.906 -1.744 -13.112 1.00 87.88 85 ASN A C 1
ATOM 660 O O . ASN A 1 85 ? 11.301 -1.282 -12.041 1.00 87.88 85 ASN A O 1
ATOM 664 N N . TYR A 1 86 ? 10.226 -2.894 -13.182 1.00 88.94 86 TYR A N 1
ATOM 665 C CA . TYR A 1 86 ? 9.694 -3.589 -12.008 1.00 88.94 86 TYR A CA 1
ATOM 666 C C . TYR A 1 86 ? 10.739 -3.897 -10.926 1.00 88.94 86 TYR A C 1
ATOM 668 O O . TYR A 1 86 ? 10.490 -3.645 -9.751 1.00 88.94 86 TYR A O 1
ATOM 676 N N . GLY A 1 87 ? 11.929 -4.388 -11.291 1.00 84.62 87 GLY A N 1
ATOM 677 C CA . GLY A 1 87 ? 12.977 -4.696 -10.307 1.00 84.62 87 GLY A CA 1
ATOM 678 C C . GLY A 1 87 ? 13.421 -3.466 -9.503 1.00 84.62 87 GLY A C 1
ATOM 679 O O . GLY A 1 87 ? 13.550 -3.527 -8.280 1.00 84.62 87 GLY A O 1
ATOM 680 N N . PHE A 1 88 ? 13.582 -2.326 -10.179 1.00 83.38 88 PHE A N 1
ATOM 681 C CA . PHE A 1 88 ? 13.925 -1.055 -9.539 1.00 83.38 88 PHE A CA 1
ATOM 682 C C . PHE A 1 88 ? 12.759 -0.509 -8.702 1.00 83.38 88 PHE A C 1
ATOM 684 O O . PHE A 1 88 ? 12.959 -0.102 -7.556 1.00 83.38 88 PHE A O 1
ATOM 691 N N . TRP A 1 89 ? 11.536 -0.573 -9.240 1.00 90.31 89 TRP A N 1
ATOM 692 C CA . TRP A 1 89 ? 10.309 -0.206 -8.533 1.00 90.31 89 TRP A CA 1
ATOM 693 C C . TRP A 1 89 ? 10.139 -0.996 -7.234 1.00 90.31 89 TRP A C 1
ATOM 695 O O . TRP A 1 89 ? 9.951 -0.404 -6.179 1.00 90.31 89 TRP A O 1
ATOM 705 N N . LYS A 1 90 ? 10.288 -2.323 -7.281 1.00 90.62 90 LYS A N 1
ATOM 706 C CA . LYS A 1 90 ? 10.112 -3.229 -6.138 1.00 90.62 90 LYS A CA 1
ATOM 707 C C . LYS A 1 90 ? 11.035 -2.872 -4.974 1.00 90.62 90 LYS A C 1
ATOM 709 O O . LYS A 1 90 ? 10.595 -2.843 -3.826 1.00 90.62 90 LYS A O 1
ATOM 714 N N . LEU A 1 91 ? 12.308 -2.586 -5.256 1.00 87.25 91 LEU A N 1
ATOM 715 C CA . LEU A 1 91 ? 13.278 -2.194 -4.230 1.00 87.25 91 LEU A CA 1
ATOM 716 C C . LEU A 1 91 ? 12.947 -0.827 -3.622 1.00 87.25 91 LEU A C 1
ATOM 718 O O . LEU A 1 91 ? 12.969 -0.683 -2.399 1.00 87.25 91 LEU A O 1
ATOM 722 N N . ARG A 1 92 ? 12.601 0.159 -4.459 1.00 86.44 92 ARG A N 1
ATOM 723 C CA . ARG A 1 92 ? 12.255 1.512 -4.000 1.00 86.44 92 ARG A CA 1
ATOM 724 C C . ARG A 1 92 ? 10.932 1.547 -3.239 1.00 86.44 92 ARG A C 1
ATOM 726 O O . ARG A 1 92 ? 10.878 2.149 -2.178 1.00 86.44 92 ARG A O 1
ATOM 733 N N . MET A 1 93 ? 9.908 0.842 -3.713 1.00 89.94 93 MET A N 1
ATOM 734 C CA . MET A 1 93 ? 8.605 0.753 -3.052 1.00 89.94 93 MET A CA 1
ATOM 735 C C . MET A 1 93 ? 8.723 0.079 -1.684 1.00 89.94 93 MET A C 1
ATOM 737 O O . MET A 1 93 ? 8.178 0.568 -0.700 1.00 89.94 93 MET A O 1
ATOM 741 N N . LYS A 1 94 ? 9.523 -0.991 -1.573 1.00 90.06 94 LYS A N 1
ATOM 742 C CA . LYS A 1 94 ? 9.833 -1.596 -0.271 1.00 90.06 94 LYS A CA 1
ATOM 743 C C . LYS A 1 94 ? 10.502 -0.595 0.676 1.00 90.06 94 LYS A C 1
ATOM 745 O O . LYS A 1 94 ? 10.124 -0.528 1.841 1.00 90.06 94 LYS A O 1
ATOM 750 N N . ALA A 1 95 ? 11.497 0.157 0.204 1.00 83.25 95 ALA A N 1
ATOM 751 C CA . ALA A 1 95 ? 12.159 1.175 1.018 1.00 83.25 95 ALA A CA 1
ATOM 752 C C . ALA A 1 95 ? 11.189 2.291 1.443 1.00 83.25 95 ALA A C 1
ATOM 754 O O . ALA A 1 95 ? 11.210 2.696 2.599 1.00 83.25 95 ALA A O 1
ATOM 755 N N . TYR A 1 96 ? 10.305 2.722 0.543 1.00 84.06 96 TYR A N 1
ATOM 756 C CA . TYR A 1 96 ? 9.295 3.742 0.803 1.00 84.06 96 TYR A CA 1
ATOM 757 C C . TYR A 1 96 ? 8.262 3.305 1.847 1.00 84.06 96 TYR A C 1
ATOM 759 O O . TYR A 1 96 ? 8.015 4.029 2.805 1.00 84.06 96 TYR A O 1
ATOM 767 N N . ILE A 1 97 ? 7.714 2.091 1.734 1.00 88.56 97 ILE A N 1
ATOM 768 C CA . ILE A 1 97 ? 6.756 1.567 2.720 1.00 88.56 97 ILE A CA 1
ATOM 769 C C . ILE A 1 97 ? 7.414 1.438 4.099 1.00 88.56 97 ILE A C 1
ATOM 771 O O . ILE A 1 97 ? 6.807 1.808 5.096 1.00 88.56 97 ILE A O 1
ATOM 775 N N . ARG A 1 98 ? 8.669 0.971 4.168 1.00 84.12 98 ARG A N 1
ATOM 776 C CA . ARG A 1 98 ? 9.424 0.906 5.434 1.00 84.12 98 ARG A CA 1
ATOM 777 C C . ARG A 1 98 ? 9.761 2.285 5.995 1.00 84.12 98 ARG A C 1
ATOM 779 O O . ARG A 1 98 ? 9.877 2.424 7.206 1.00 84.12 98 ARG A O 1
ATOM 786 N N . PHE A 1 99 ? 9.933 3.277 5.124 1.00 82.00 99 PHE A N 1
ATOM 787 C CA . PHE A 1 99 ? 10.093 4.668 5.526 1.00 82.00 99 PHE A CA 1
ATOM 788 C C . PHE A 1 99 ? 8.798 5.232 6.132 1.00 82.00 99 PHE A C 1
ATOM 790 O O . PHE A 1 99 ? 8.879 5.973 7.105 1.00 82.00 99 PHE A O 1
ATOM 797 N N . ILE A 1 100 ? 7.624 4.869 5.594 1.00 83.31 100 ILE A N 1
ATOM 798 C CA . ILE A 1 100 ? 6.329 5.214 6.202 1.00 83.31 100 ILE A CA 1
ATOM 799 C C . ILE A 1 100 ? 6.243 4.611 7.608 1.00 83.31 100 ILE A C 1
ATOM 801 O O . ILE A 1 100 ? 6.017 5.346 8.563 1.00 83.31 100 ILE A O 1
ATOM 805 N N . ASP A 1 101 ? 6.410 3.288 7.721 1.00 84.50 101 ASP A N 1
ATOM 806 C CA . ASP A 1 101 ? 6.564 2.568 8.990 1.00 84.50 101 ASP A CA 1
ATOM 807 C C . ASP A 1 101 ? 7.005 1.110 8.725 1.00 84.50 101 ASP A C 1
ATOM 809 O O . ASP A 1 101 ? 6.570 0.477 7.756 1.00 84.50 101 ASP A O 1
ATOM 813 N N . GLU A 1 102 ? 7.808 0.502 9.605 1.00 85.94 102 GLU A N 1
ATOM 814 C CA . GLU A 1 102 ? 8.155 -0.925 9.481 1.00 85.94 102 GLU A CA 1
ATOM 815 C C . GLU A 1 102 ? 6.906 -1.822 9.594 1.00 85.94 102 GLU A C 1
ATOM 817 O O . GLU A 1 102 ? 6.797 -2.825 8.885 1.00 85.94 102 GLU A O 1
ATOM 822 N N . ARG A 1 103 ? 5.915 -1.443 10.412 1.00 87.06 103 ARG A N 1
ATOM 823 C CA . ARG A 1 103 ? 4.632 -2.151 10.553 1.00 87.06 103 ARG A CA 1
ATOM 824 C C . ARG A 1 103 ? 3.820 -2.118 9.265 1.00 87.06 103 ARG A C 1
ATOM 826 O O . ARG A 1 103 ? 3.170 -3.107 8.937 1.00 87.06 103 ARG A O 1
ATOM 833 N N . ALA A 1 104 ? 3.907 -1.037 8.488 1.00 89.44 104 ALA A N 1
ATOM 834 C CA . ALA A 1 104 ? 3.274 -0.969 7.174 1.00 89.44 104 ALA A CA 1
ATOM 835 C C . ALA A 1 104 ? 3.860 -2.042 6.240 1.00 89.44 104 ALA A C 1
ATOM 837 O O . ALA A 1 104 ? 3.115 -2.772 5.586 1.00 89.44 104 ALA A O 1
ATOM 838 N N . TRP A 1 105 ? 5.183 -2.240 6.258 1.00 92.44 105 TRP A N 1
ATOM 839 C CA . TRP A 1 105 ? 5.828 -3.323 5.508 1.00 92.44 105 TRP A CA 1
ATOM 840 C C . TRP A 1 105 ? 5.461 -4.720 6.034 1.00 92.44 105 TRP A C 1
ATOM 842 O O . TRP A 1 105 ? 5.334 -5.664 5.249 1.00 92.44 105 TRP A O 1
ATOM 852 N N . MET A 1 106 ? 5.236 -4.870 7.342 1.00 91.62 106 MET A N 1
ATOM 853 C CA . MET A 1 106 ? 4.725 -6.122 7.913 1.00 91.62 106 MET A CA 1
ATOM 854 C C . MET A 1 106 ? 3.350 -6.485 7.340 1.00 91.62 106 MET A C 1
ATOM 856 O O . MET A 1 106 ? 3.165 -7.637 6.954 1.00 91.62 106 MET A O 1
ATOM 860 N N . THR A 1 107 ? 2.443 -5.519 7.139 1.00 93.00 107 THR A N 1
ATOM 861 C CA . THR A 1 107 ? 1.134 -5.792 6.504 1.00 93.00 107 THR A CA 1
ATOM 862 C C . THR A 1 107 ? 1.251 -6.321 5.068 1.00 93.00 107 THR A C 1
ATOM 864 O O . THR A 1 107 ? 0.419 -7.116 4.636 1.00 93.00 107 THR A O 1
ATOM 867 N N . VAL A 1 108 ? 2.312 -5.952 4.339 1.00 93.38 108 VAL A N 1
ATOM 868 C CA . VAL A 1 108 ? 2.609 -6.487 2.997 1.00 93.38 108 VAL A CA 1
ATOM 869 C C . VAL A 1 108 ? 3.068 -7.943 3.061 1.00 93.38 108 VAL A C 1
ATOM 871 O O . VAL A 1 108 ? 2.711 -8.743 2.196 1.00 93.38 108 VAL A O 1
ATOM 874 N N . LYS A 1 109 ? 3.859 -8.307 4.077 1.00 92.50 109 LYS A N 1
ATOM 875 C CA . LYS A 1 109 ? 4.385 -9.671 4.250 1.00 92.50 109 LYS A CA 1
ATOM 876 C C . LYS A 1 109 ? 3.338 -10.622 4.829 1.00 92.50 109 LYS A C 1
ATOM 878 O O . LYS A 1 109 ? 3.084 -11.693 4.278 1.00 92.50 109 LYS A O 1
ATOM 883 N N . GLU A 1 110 ? 2.758 -10.238 5.956 1.00 90.06 110 GLU A N 1
ATOM 884 C CA . GLU A 1 110 ? 1.900 -11.092 6.776 1.00 90.06 110 GLU A CA 1
ATOM 885 C C . GLU A 1 110 ? 0.457 -11.038 6.284 1.00 90.06 110 GLU A C 1
ATOM 887 O O . GLU A 1 110 ? -0.186 -12.080 6.150 1.00 90.06 110 GLU A O 1
ATOM 892 N N . GLY A 1 111 ? 0.018 -9.867 5.829 1.00 87.88 111 GLY A N 1
ATOM 893 C CA . GLY A 1 111 ? -1.348 -9.600 5.404 1.00 87.88 111 GLY A CA 1
ATOM 894 C C . GLY A 1 111 ? -2.073 -8.729 6.418 1.00 87.88 111 GLY A C 1
ATOM 895 O O . GLY A 1 111 ? -1.581 -8.465 7.513 1.00 87.88 111 GLY A O 1
ATOM 896 N N . TYR A 1 112 ? -3.252 -8.271 6.026 1.00 88.19 112 TYR A N 1
ATOM 897 C CA . TYR A 1 112 ? -4.179 -7.572 6.900 1.00 88.19 112 TYR A CA 1
ATOM 898 C C . TYR A 1 112 ? -5.450 -8.399 6.987 1.00 88.19 112 TYR A C 1
ATOM 900 O O . TYR A 1 112 ? -5.957 -8.861 5.966 1.00 88.19 112 TYR A O 1
ATOM 908 N N . LEU A 1 113 ? -5.934 -8.602 8.208 1.00 85.00 113 LEU A N 1
ATOM 909 C CA . LEU A 1 113 ? -7.221 -9.229 8.452 1.00 85.00 113 LEU A CA 1
ATOM 910 C C . LEU A 1 113 ? -8.236 -8.117 8.685 1.00 85.00 113 LEU A C 1
ATOM 912 O O . LEU A 1 113 ? -8.144 -7.385 9.672 1.00 85.00 113 LEU A O 1
ATOM 916 N N . ALA A 1 114 ? -9.176 -7.987 7.751 1.00 84.75 114 ALA A N 1
ATOM 917 C CA . ALA A 1 114 ? -10.273 -7.049 7.888 1.00 84.75 114 ALA A CA 1
ATOM 918 C C . ALA A 1 114 ? -11.124 -7.416 9.122 1.00 84.75 114 ALA A C 1
ATOM 920 O O . ALA A 1 114 ? -11.438 -8.595 9.320 1.00 84.75 114 ALA A O 1
ATOM 921 N N . PRO A 1 115 ? -11.500 -6.432 9.955 1.00 88.56 115 PRO A N 1
ATOM 922 C CA . PRO A 1 115 ? -12.421 -6.621 11.065 1.00 88.56 115 PRO A CA 1
ATOM 923 C C . PRO A 1 115 ? -13.751 -7.166 10.566 1.00 88.56 115 PRO A C 1
ATOM 925 O O . PRO A 1 115 ? -14.499 -6.482 9.868 1.00 88.56 115 PRO A O 1
ATOM 928 N N . ASN A 1 116 ? -14.045 -8.400 10.954 1.00 90.00 116 ASN A N 1
ATOM 929 C CA . ASN A 1 116 ? -15.268 -9.092 10.592 1.00 90.00 116 ASN A CA 1
ATOM 930 C C . ASN A 1 116 ? -15.981 -9.564 11.859 1.00 90.00 116 ASN A C 1
ATOM 932 O O . ASN A 1 116 ? -15.355 -9.806 12.895 1.00 90.00 116 ASN A O 1
ATOM 936 N N . LYS A 1 117 ? -17.301 -9.691 11.779 1.00 89.50 117 LYS A N 1
ATOM 937 C CA . LYS A 1 117 ? -18.129 -10.332 12.802 1.00 89.50 117 LYS A CA 1
ATOM 938 C C . LYS A 1 117 ? -18.938 -11.454 12.170 1.00 89.50 117 LYS A C 1
ATOM 940 O O . LYS A 1 117 ? -19.162 -11.459 10.963 1.00 89.50 117 LYS A O 1
ATOM 945 N N . ILE A 1 118 ? -19.343 -12.414 12.990 1.00 89.88 118 ILE A N 1
ATOM 946 C CA . ILE A 1 118 ? -20.227 -13.494 12.562 1.00 89.88 118 ILE A CA 1
ATOM 947 C C . ILE A 1 118 ? -21.635 -13.098 12.990 1.00 89.88 118 ILE A C 1
ATOM 949 O O . ILE A 1 118 ? -21.918 -13.036 14.184 1.00 89.88 118 ILE A O 1
ATOM 953 N N . GLU A 1 119 ? -22.505 -12.833 12.023 1.00 88.56 119 GLU A N 1
ATOM 954 C CA . GLU A 1 119 ? -23.938 -12.660 12.255 1.00 88.56 119 GLU A CA 1
ATOM 955 C C . GLU A 1 119 ? -24.676 -13.805 11.566 1.00 88.56 119 GLU A C 1
ATOM 957 O O . GLU A 1 119 ? -24.487 -14.058 10.378 1.00 88.56 119 GLU A O 1
ATOM 962 N N . ASN A 1 120 ? -25.488 -14.545 12.326 1.00 85.00 120 ASN A N 1
ATOM 963 C CA . ASN A 1 120 ? -26.267 -15.688 11.829 1.00 85.00 120 ASN A CA 1
ATOM 964 C C . ASN A 1 120 ? -25.430 -16.757 11.093 1.00 85.00 120 ASN A C 1
ATOM 966 O O . ASN A 1 120 ? -25.887 -17.360 10.126 1.00 85.00 120 ASN A O 1
ATOM 970 N N . GLY A 1 121 ? -24.187 -16.983 11.531 1.00 86.12 121 GLY A N 1
ATOM 971 C CA . GLY A 1 121 ? -23.268 -17.940 10.900 1.00 86.12 121 GLY A CA 1
ATOM 972 C C . GLY A 1 121 ? -22.593 -17.435 9.618 1.00 86.12 121 GLY A C 1
ATOM 973 O O . GLY A 1 121 ? -21.791 -18.162 9.037 1.00 86.12 121 GLY A O 1
ATOM 974 N N . VAL A 1 122 ? -22.865 -16.195 9.197 1.00 88.38 122 VAL A N 1
ATOM 975 C CA . VAL A 1 122 ? -22.238 -15.549 8.039 1.00 88.38 122 VAL A CA 1
ATOM 976 C C . VAL A 1 122 ? -21.197 -14.538 8.515 1.00 88.38 122 VAL A C 1
ATOM 978 O O . VAL A 1 122 ? -21.464 -13.706 9.383 1.00 88.38 122 VAL A O 1
ATOM 981 N N . THR A 1 123 ? -19.999 -14.597 7.934 1.00 87.38 123 THR A N 1
ATOM 982 C CA . THR A 1 123 ? -18.950 -13.598 8.165 1.00 87.38 123 THR A CA 1
ATOM 983 C C . THR A 1 123 ? -19.293 -12.322 7.409 1.00 87.38 123 THR A C 1
ATOM 985 O O . THR A 1 123 ? -19.337 -12.318 6.180 1.00 87.38 123 THR A O 1
ATOM 988 N N . ILE A 1 124 ? -19.501 -11.234 8.140 1.00 89.88 124 ILE A N 1
ATOM 989 C CA . ILE A 1 124 ? -19.788 -9.912 7.586 1.00 89.88 124 ILE A CA 1
ATOM 990 C C . ILE A 1 124 ? -18.742 -8.898 8.047 1.00 89.88 124 ILE A C 1
ATOM 992 O O . ILE A 1 124 ? -18.144 -9.037 9.118 1.00 89.88 124 ILE A O 1
ATOM 996 N N . SER A 1 125 ? -18.534 -7.856 7.242 1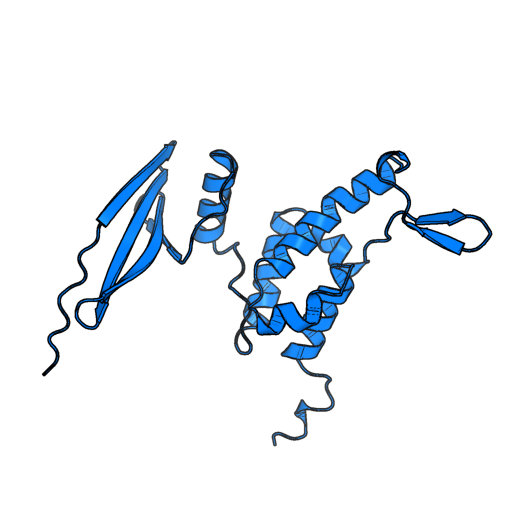.00 88.00 125 SER A N 1
ATOM 997 C CA . SER A 1 125 ? -17.632 -6.767 7.612 1.00 88.00 125 SER A CA 1
ATOM 998 C C . SER A 1 125 ? -18.172 -6.022 8.827 1.00 88.00 125 SER A C 1
ATOM 1000 O O . SER A 1 125 ? -19.345 -5.646 8.888 1.00 88.00 125 SER A O 1
ATOM 1002 N N . LYS A 1 126 ? -17.307 -5.823 9.818 1.00 90.31 126 LYS A N 1
ATOM 1003 C CA . LYS A 1 126 ? -17.659 -5.117 11.043 1.00 90.31 126 LYS A CA 1
ATOM 1004 C C . LYS A 1 126 ? -17.703 -3.606 10.758 1.00 90.31 126 LYS A C 1
ATOM 1006 O O . LYS A 1 126 ? -16.738 -3.075 10.199 1.00 90.31 126 LYS A O 1
ATOM 1011 N N . PRO A 1 127 ? -18.759 -2.874 11.158 1.00 89.19 127 PRO A N 1
ATOM 1012 C CA . PRO A 1 127 ? -18.804 -1.425 10.980 1.00 89.19 127 PRO A CA 1
ATOM 1013 C C . PRO A 1 127 ? -17.732 -0.738 11.832 1.00 89.19 127 PRO A C 1
ATOM 1015 O O . PRO A 1 127 ? -17.393 -1.203 12.919 1.00 89.19 127 PRO A O 1
ATOM 1018 N N . ARG A 1 128 ? -17.214 0.405 11.362 1.00 86.00 128 ARG A N 1
ATOM 1019 C CA . ARG A 1 128 ? -16.062 1.088 11.982 1.00 86.00 128 ARG A CA 1
ATOM 1020 C C . ARG A 1 128 ? -16.267 1.450 13.459 1.00 86.00 128 ARG A C 1
ATOM 1022 O O . ARG A 1 128 ? -15.294 1.500 14.203 1.00 86.00 128 ARG A O 1
ATOM 1029 N N . SER A 1 129 ? -17.509 1.686 13.875 1.00 87.88 129 SER A N 1
ATOM 1030 C CA . SER A 1 129 ? -17.892 1.984 15.262 1.00 87.88 129 SER A CA 1
ATOM 1031 C C . SER A 1 129 ? -17.679 0.819 16.229 1.00 87.88 129 SER A C 1
ATOM 1033 O O . SER A 1 129 ? -17.507 1.048 17.419 1.00 87.88 129 SER A O 1
ATOM 1035 N N . GLU A 1 130 ? -17.690 -0.419 15.736 1.00 89.19 130 GLU A N 1
ATOM 1036 C CA . GLU A 1 130 ? -17.549 -1.635 16.549 1.00 89.19 130 GLU A CA 1
ATOM 1037 C C . GLU A 1 130 ? -16.099 -2.145 16.596 1.00 89.19 130 GLU A C 1
ATOM 1039 O O . GLU A 1 130 ? -15.806 -3.155 17.240 1.00 89.19 130 GLU A O 1
ATOM 1044 N N . TRP A 1 131 ? -15.180 -1.491 15.884 1.00 91.38 131 TRP A N 1
ATOM 1045 C CA . TRP A 1 131 ? -13.791 -1.927 15.820 1.00 91.38 131 TRP A CA 1
ATOM 1046 C C . TRP A 1 131 ? -13.102 -1.746 17.174 1.00 91.38 131 TRP A C 1
ATOM 1048 O O . TRP A 1 131 ? -13.147 -0.685 17.793 1.00 91.38 131 TRP A O 1
ATOM 1058 N N . SER A 1 132 ? -12.403 -2.787 17.603 1.00 90.25 132 SER A N 1
ATOM 1059 C CA . SER A 1 132 ? -11.526 -2.761 18.769 1.00 90.25 132 SER A CA 1
ATOM 1060 C C . SER A 1 132 ? -10.280 -1.908 18.516 1.00 90.25 132 SER A C 1
ATOM 1062 O O . SER A 1 132 ? -9.847 -1.715 17.377 1.00 90.25 132 SER A O 1
ATOM 1064 N N . THR A 1 133 ? -9.633 -1.452 19.588 1.00 88.81 133 THR A N 1
ATOM 1065 C CA . THR A 1 133 ? -8.381 -0.681 19.511 1.00 88.81 133 THR A CA 1
ATOM 1066 C C . THR A 1 133 ? -7.299 -1.401 18.699 1.00 88.81 133 THR A C 1
ATOM 1068 O O . THR A 1 133 ? -6.602 -0.771 17.908 1.00 88.81 133 THR A O 1
ATOM 1071 N N . ASN A 1 134 ? -7.200 -2.729 18.825 1.00 86.62 134 ASN A N 1
ATOM 1072 C CA . ASN A 1 134 ? -6.245 -3.530 18.055 1.00 86.62 134 ASN A CA 1
ATOM 1073 C C . ASN A 1 134 ? -6.578 -3.555 16.556 1.00 86.62 134 ASN A C 1
ATOM 1075 O O . ASN A 1 134 ? -5.679 -3.430 15.728 1.00 86.62 134 ASN A O 1
ATOM 1079 N N . GLU A 1 135 ? -7.855 -3.675 16.189 1.00 87.81 135 GLU A N 1
ATOM 1080 C CA . GLU A 1 135 ? -8.302 -3.624 14.788 1.00 87.81 135 GLU A CA 1
ATOM 1081 C C . GLU A 1 135 ? -8.014 -2.250 14.156 1.00 87.81 135 GLU A C 1
ATOM 1083 O O . GLU A 1 135 ? -7.551 -2.164 13.014 1.00 87.81 135 GLU A O 1
ATOM 1088 N N . PHE A 1 136 ? -8.215 -1.168 14.918 1.00 87.38 136 PHE A N 1
ATOM 1089 C CA . PHE A 1 136 ? -7.818 0.185 14.524 1.00 87.38 136 PHE A CA 1
ATOM 1090 C C . PHE A 1 136 ? -6.305 0.309 14.315 1.00 87.38 136 PHE A C 1
ATOM 1092 O O . PHE A 1 136 ? -5.879 0.853 13.293 1.00 87.38 136 PHE A O 1
ATOM 1099 N N . GLU A 1 137 ? -5.502 -0.205 15.249 1.00 85.62 137 GLU A N 1
ATOM 1100 C CA . GLU A 1 137 ? -4.039 -0.184 15.163 1.00 85.62 137 GLU A CA 1
ATOM 1101 C C . GLU A 1 137 ? -3.519 -0.981 13.961 1.00 85.62 137 GLU A C 1
ATOM 1103 O O . GLU A 1 137 ? -2.633 -0.505 13.259 1.00 85.62 137 GLU A O 1
ATOM 1108 N N . LEU A 1 138 ? -4.093 -2.144 13.644 1.00 83.31 138 LEU A N 1
ATOM 1109 C CA . LEU A 1 138 ? -3.694 -2.913 12.459 1.00 83.31 138 LEU A CA 1
ATOM 1110 C C . LEU A 1 138 ? -4.032 -2.179 11.153 1.00 83.31 138 LEU A C 1
ATOM 1112 O O . LEU A 1 138 ? -3.213 -2.116 10.233 1.00 83.31 138 LEU A O 1
ATOM 1116 N N . ALA A 1 139 ? -5.218 -1.575 11.072 1.00 87.06 139 ALA A N 1
ATOM 1117 C CA . ALA A 1 139 ? -5.645 -0.849 9.878 1.00 87.06 139 ALA A CA 1
ATOM 1118 C C . ALA A 1 139 ? -4.861 0.447 9.642 1.00 87.06 139 ALA A C 1
ATOM 1120 O O . ALA A 1 139 ? -4.659 0.853 8.496 1.00 87.06 139 ALA A O 1
ATOM 1121 N N . LYS A 1 140 ? -4.393 1.083 10.724 1.00 88.19 140 LYS A N 1
ATOM 1122 C CA . LYS A 1 140 ? -3.573 2.300 10.690 1.00 88.19 140 LYS A CA 1
ATOM 1123 C C . LYS A 1 140 ? -2.335 2.142 9.809 1.00 88.19 140 LYS A C 1
ATOM 1125 O O . LYS A 1 140 ? -1.973 3.086 9.117 1.00 88.19 140 LYS A O 1
ATOM 1130 N N . TRP A 1 141 ? -1.725 0.957 9.805 1.00 87.62 141 TRP A N 1
ATOM 1131 C CA . TRP A 1 141 ? -0.521 0.658 9.021 1.00 87.62 141 TRP A CA 1
ATOM 1132 C C . TRP A 1 141 ? -0.834 0.029 7.662 1.00 87.62 141 TRP A C 1
ATOM 1134 O O . TRP A 1 141 ? -0.052 0.161 6.722 1.00 87.62 141 TRP A O 1
ATOM 1144 N N . HIS A 1 142 ? -1.999 -0.609 7.539 1.00 89.06 142 HIS A N 1
ATOM 1145 C CA . HIS A 1 142 ? -2.450 -1.210 6.293 1.00 89.06 142 HIS A CA 1
ATOM 1146 C C . HIS A 1 142 ? -2.793 -0.170 5.220 1.00 89.06 142 HIS A C 1
ATOM 1148 O O . HIS A 1 142 ? -2.277 -0.240 4.104 1.00 89.06 142 HIS A O 1
ATOM 1154 N N . HIS A 1 143 ? -3.635 0.817 5.548 1.00 87.25 143 HIS A N 1
ATOM 1155 C CA . HIS A 1 143 ? -4.110 1.787 4.555 1.00 87.25 143 HIS A CA 1
ATOM 1156 C C . HIS A 1 143 ? -2.980 2.610 3.910 1.00 87.25 143 HIS A C 1
ATOM 1158 O O . HIS A 1 143 ? -3.009 2.778 2.691 1.00 87.25 143 HIS A O 1
ATOM 1164 N N . PRO A 1 144 ? -1.952 3.085 4.648 1.00 86.56 144 PRO A N 1
ATOM 1165 C CA . PRO A 1 144 ? -0.805 3.749 4.032 1.00 86.56 144 PRO A CA 1
ATOM 1166 C C . PRO A 1 144 ? -0.048 2.853 3.045 1.00 86.56 144 PRO A C 1
ATOM 1168 O O . PRO A 1 144 ? 0.378 3.334 1.998 1.00 86.56 144 PRO A O 1
ATOM 1171 N N . ALA A 1 145 ? 0.086 1.555 3.338 1.00 90.06 145 ALA A N 1
ATOM 1172 C CA . ALA A 1 145 ? 0.756 0.610 2.449 1.00 90.06 145 ALA A CA 1
ATOM 1173 C C . ALA A 1 145 ? -0.056 0.353 1.165 1.00 90.06 145 ALA A C 1
ATOM 1175 O O . ALA A 1 145 ? 0.518 0.325 0.075 1.00 90.06 145 ALA A O 1
ATOM 1176 N N . VAL A 1 146 ? -1.387 0.224 1.275 1.00 90.56 146 VAL A N 1
ATOM 1177 C CA . VAL A 1 146 ? -2.293 0.149 0.111 1.00 90.56 146 VAL A CA 1
ATOM 1178 C C . VAL A 1 146 ? -2.158 1.406 -0.743 1.00 90.56 146 VAL A C 1
ATOM 1180 O O . VAL A 1 146 ? -1.897 1.309 -1.941 1.00 90.56 146 VAL A O 1
ATOM 1183 N N . ASN A 1 147 ? -2.262 2.582 -0.120 1.00 89.31 147 ASN A N 1
ATOM 1184 C CA . ASN A 1 147 ? -2.184 3.864 -0.815 1.00 89.31 147 ASN A CA 1
ATOM 1185 C C . ASN A 1 147 ? -0.840 4.061 -1.525 1.00 89.31 147 ASN A C 1
ATOM 1187 O O . ASN A 1 147 ? -0.826 4.558 -2.648 1.00 89.31 147 ASN A O 1
ATOM 1191 N N . ALA A 1 148 ? 0.271 3.642 -0.912 1.00 89.56 148 ALA A N 1
ATOM 1192 C CA . ALA A 1 148 ? 1.590 3.689 -1.538 1.00 89.56 148 ALA A CA 1
ATOM 1193 C C . ALA A 1 148 ? 1.642 2.838 -2.817 1.00 89.56 148 ALA A C 1
ATOM 1195 O O . ALA A 1 148 ? 2.051 3.314 -3.872 1.00 89.56 148 ALA A O 1
ATOM 1196 N N . ILE A 1 149 ? 1.168 1.588 -2.762 1.00 91.69 149 ILE A N 1
ATOM 1197 C CA . ILE A 1 149 ? 1.158 0.720 -3.947 1.00 91.69 149 ILE A CA 1
ATOM 1198 C C . ILE A 1 149 ? 0.214 1.271 -5.019 1.00 91.69 149 ILE A C 1
ATOM 1200 O O . ILE A 1 149 ? 0.598 1.344 -6.181 1.00 91.69 149 ILE A O 1
ATOM 1204 N N . PHE A 1 150 ? -1.006 1.662 -4.649 1.00 88.31 150 PHE A N 1
ATOM 1205 C CA . PHE A 1 150 ? -2.037 2.086 -5.600 1.00 88.31 150 PHE A CA 1
ATOM 1206 C C . PHE A 1 150 ? -1.703 3.443 -6.236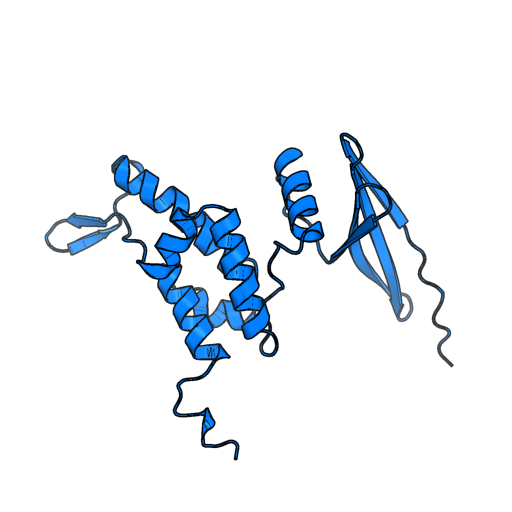 1.00 88.31 150 PHE A C 1
ATOM 1208 O O . PHE A 1 150 ? -2.075 3.688 -7.382 1.00 88.31 150 PHE A O 1
ATOM 1215 N N . GLY A 1 151 ? -0.987 4.310 -5.515 1.00 87.38 151 GLY A N 1
ATOM 1216 C CA . GLY A 1 151 ? -0.571 5.627 -5.995 1.00 87.38 151 GLY A CA 1
ATOM 1217 C C . GLY A 1 151 ? 0.595 5.600 -6.986 1.00 87.38 151 GLY A C 1
ATOM 1218 O O . GLY A 1 151 ? 0.691 6.492 -7.826 1.00 87.38 151 GLY A O 1
ATOM 1219 N N . ASP A 1 152 ? 1.448 4.575 -6.929 1.00 88.94 152 ASP A N 1
ATOM 1220 C CA . ASP A 1 152 ? 2.689 4.504 -7.714 1.00 88.94 152 ASP A CA 1
ATOM 1221 C C . ASP A 1 152 ? 2.679 3.384 -8.768 1.00 88.94 152 ASP A C 1
ATOM 1223 O O . ASP A 1 152 ? 3.731 2.886 -9.188 1.00 88.94 152 ASP A O 1
ATOM 1227 N N . VAL A 1 153 ? 1.492 3.004 -9.247 1.00 90.00 153 VAL A N 1
ATOM 1228 C CA . VAL A 1 153 ? 1.303 2.099 -10.390 1.00 90.00 153 VAL A CA 1
ATOM 1229 C C . VAL A 1 153 ? 0.691 2.820 -11.591 1.00 90.00 153 VAL A C 1
ATOM 1231 O O . VAL A 1 153 ? -0.112 3.738 -11.441 1.00 90.00 153 VAL A O 1
ATOM 1234 N N . ASP A 1 154 ? 1.069 2.420 -12.810 1.00 88.12 154 ASP A N 1
ATOM 1235 C CA . ASP A 1 154 ? 0.396 2.909 -14.017 1.00 88.12 154 ASP A CA 1
ATOM 1236 C C . ASP A 1 154 ? -1.029 2.336 -14.159 1.00 88.12 154 ASP A C 1
ATOM 1238 O O . ASP A 1 154 ? -1.424 1.398 -13.467 1.00 88.12 154 ASP A O 1
ATOM 1242 N N . SER A 1 155 ? -1.819 2.888 -15.083 1.00 88.19 155 SER A N 1
ATOM 1243 C CA . SER A 1 155 ? -3.215 2.476 -15.286 1.00 88.19 155 SER A CA 1
ATOM 1244 C C . SER A 1 155 ? -3.378 1.003 -15.669 1.00 88.19 155 SER A C 1
ATOM 1246 O O . SER A 1 155 ? -4.386 0.387 -15.324 1.00 88.19 155 SER A O 1
ATOM 1248 N N . ARG A 1 156 ? -2.396 0.413 -16.362 1.00 88.06 156 ARG A N 1
ATOM 1249 C CA . ARG A 1 156 ? -2.440 -1.007 -16.731 1.00 88.06 156 ARG A CA 1
ATOM 1250 C C . ARG A 1 156 ? -2.233 -1.868 -15.497 1.00 88.06 156 ARG A C 1
ATOM 1252 O O . ARG A 1 156 ? -3.016 -2.776 -15.254 1.00 88.06 156 ARG A O 1
ATOM 1259 N N . GLN A 1 157 ? -1.211 -1.558 -14.708 1.00 89.50 157 GLN A N 1
ATOM 1260 C CA . GLN A 1 157 ? -0.902 -2.250 -13.461 1.00 89.50 157 GLN A CA 1
ATOM 1261 C C . GLN A 1 157 ? -2.039 -2.102 -12.441 1.00 89.50 157 GLN A C 1
ATOM 1263 O O . GLN A 1 157 ? -2.417 -3.082 -11.803 1.00 89.50 157 GLN A O 1
ATOM 1268 N N . PHE A 1 158 ? -2.638 -0.910 -12.355 1.00 89.81 158 PHE A N 1
ATOM 1269 C CA . PHE A 1 158 ? -3.784 -0.628 -11.494 1.00 89.81 158 PHE A CA 1
ATOM 1270 C C . PHE A 1 158 ? -4.980 -1.537 -11.806 1.00 89.81 158 PHE A C 1
ATOM 1272 O O . PHE A 1 158 ? -5.583 -2.090 -10.891 1.00 89.81 158 PHE A O 1
ATOM 1279 N N . SER A 1 159 ? -5.274 -1.779 -13.090 1.00 90.62 159 SER A N 1
ATOM 1280 C CA . SER A 1 159 ? -6.385 -2.654 -13.500 1.00 90.62 159 SER A CA 1
ATOM 1281 C C . SER A 1 159 ? -6.282 -4.091 -12.962 1.00 90.62 159 SER A C 1
ATOM 1283 O O . SER A 1 159 ? -7.309 -4.730 -12.747 1.00 90.62 159 SER A O 1
ATOM 1285 N N . TYR A 1 160 ? -5.067 -4.577 -12.673 1.00 88.31 160 TYR A N 1
ATOM 1286 C CA . TYR A 1 160 ? -4.851 -5.901 -12.077 1.00 88.31 160 TYR A CA 1
ATOM 1287 C C . TYR A 1 160 ? -5.066 -5.939 -10.564 1.00 88.31 160 TYR A C 1
ATOM 1289 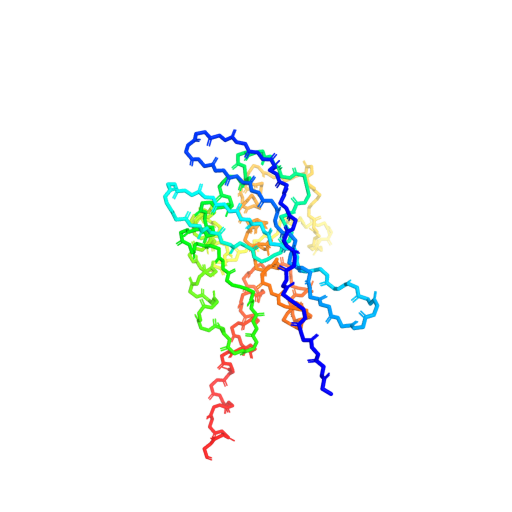O O . TYR A 1 160 ? -5.331 -7.010 -10.023 1.00 88.31 160 TYR A O 1
ATOM 1297 N N . ILE A 1 161 ? -4.916 -4.805 -9.876 1.00 91.69 161 ILE A N 1
ATOM 1298 C CA . ILE A 1 161 ? -4.953 -4.744 -8.408 1.00 91.69 161 ILE A CA 1
ATOM 1299 C C . ILE A 1 161 ? -6.173 -4.012 -7.850 1.00 91.69 161 ILE A C 1
ATOM 1301 O O . ILE A 1 161 ? -6.423 -4.110 -6.657 1.00 91.69 161 ILE A O 1
ATOM 1305 N N . GLN A 1 162 ? -6.951 -3.319 -8.687 1.00 90.44 162 GLN A N 1
ATOM 1306 C CA . GLN A 1 162 ? -8.077 -2.475 -8.263 1.00 90.44 162 GLN A CA 1
ATOM 1307 C C . GLN A 1 162 ? -9.164 -3.206 -7.458 1.00 90.44 162 GLN A C 1
ATOM 1309 O O . GLN A 1 162 ? -9.841 -2.577 -6.654 1.00 90.44 162 GLN A O 1
ATOM 1314 N N . ASN A 1 163 ? -9.323 -4.518 -7.663 1.00 90.56 163 ASN A N 1
ATOM 1315 C CA . ASN A 1 163 ? -10.321 -5.343 -6.971 1.00 90.56 163 ASN A CA 1
ATOM 1316 C C . ASN A 1 163 ? -9.739 -6.094 -5.761 1.00 90.56 163 ASN A C 1
ATOM 1318 O O . ASN A 1 163 ? -10.429 -6.918 -5.170 1.00 90.56 163 ASN A O 1
ATOM 1322 N N . LEU A 1 164 ? -8.460 -5.885 -5.438 1.00 90.88 164 LEU A N 1
ATOM 1323 C CA . LEU A 1 164 ? -7.794 -6.572 -4.337 1.00 90.88 164 LEU A CA 1
ATOM 1324 C C . LEU A 1 164 ? -7.910 -5.725 -3.074 1.00 90.88 164 LEU A C 1
ATOM 1326 O O . LEU A 1 164 ? -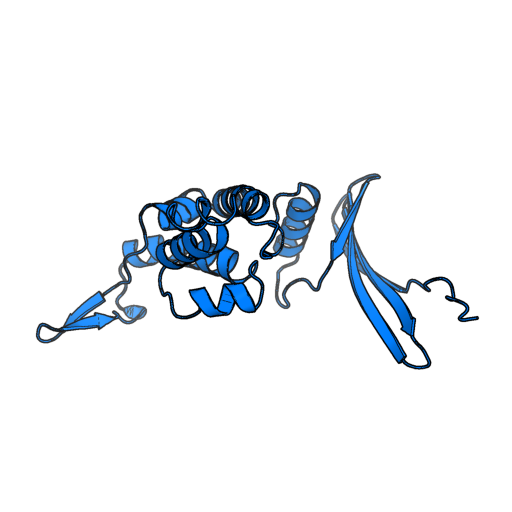7.476 -4.574 -3.044 1.00 90.88 164 LEU A O 1
ATOM 1330 N N . GLU A 1 165 ? -8.484 -6.314 -2.031 1.00 84.50 165 GLU A N 1
ATOM 1331 C CA . GLU A 1 165 ? -8.751 -5.619 -0.771 1.00 84.50 165 GLU A CA 1
ATOM 1332 C C . GLU A 1 165 ? -7.493 -5.508 0.089 1.00 84.50 165 GLU A C 1
ATOM 1334 O O . GLU A 1 165 ? -7.322 -4.535 0.822 1.00 84.50 165 GLU A O 1
ATOM 1339 N N . THR A 1 166 ? -6.577 -6.479 -0.016 1.00 90.00 166 THR A N 1
ATOM 1340 C CA . THR A 1 166 ? -5.363 -6.488 0.798 1.00 90.00 166 THR A CA 1
ATOM 1341 C C . THR A 1 166 ? -4.124 -6.054 0.014 1.00 90.00 166 THR A C 1
ATOM 1343 O O . THR A 1 166 ? -3.823 -6.519 -1.087 1.00 90.00 166 THR A O 1
ATOM 1346 N N . VAL A 1 167 ? -3.303 -5.217 0.652 1.00 92.81 167 VAL A N 1
ATOM 1347 C CA . VAL A 1 167 ? -1.968 -4.829 0.170 1.00 92.81 167 VAL A CA 1
ATOM 1348 C C . VAL A 1 167 ? -1.075 -6.030 -0.178 1.00 92.81 167 VAL A C 1
ATOM 1350 O O . VAL A 1 167 ? -0.285 -5.967 -1.119 1.00 92.81 167 VAL A O 1
ATOM 1353 N N . LYS A 1 168 ? -1.210 -7.145 0.553 1.00 94.44 168 LYS A N 1
ATOM 1354 C CA . LYS A 1 168 ? -0.458 -8.383 0.314 1.00 94.44 168 LYS A CA 1
ATOM 1355 C C . LYS A 1 168 ? -0.840 -9.018 -1.019 1.00 94.44 168 LYS A C 1
ATOM 1357 O O . LYS A 1 168 ? 0.044 -9.419 -1.778 1.00 94.44 168 LYS A O 1
ATOM 1362 N N . GLU A 1 169 ? -2.134 -9.100 -1.312 1.00 93.44 169 GLU A N 1
ATOM 1363 C CA . GLU A 1 169 ? -2.626 -9.606 -2.593 1.00 93.44 169 GLU A CA 1
ATOM 1364 C C . GLU A 1 169 ? -2.204 -8.690 -3.733 1.00 93.44 169 GLU A C 1
ATOM 1366 O O . GLU A 1 169 ? -1.650 -9.181 -4.715 1.00 93.44 169 GLU A O 1
ATOM 1371 N N . ALA A 1 170 ? -2.364 -7.372 -3.576 1.00 94.06 170 ALA A N 1
ATOM 1372 C CA . ALA A 1 170 ? -1.923 -6.397 -4.570 1.00 94.06 170 ALA A CA 1
ATOM 1373 C C . ALA A 1 170 ? -0.423 -6.525 -4.874 1.00 94.06 170 ALA A C 1
ATOM 1375 O O . ALA A 1 170 ? -0.019 -6.647 -6.032 1.00 94.06 170 ALA A O 1
ATOM 1376 N N . TRP A 1 171 ? 0.417 -6.590 -3.840 1.00 94.94 171 TRP A N 1
ATOM 1377 C CA . TRP A 1 171 ? 1.858 -6.773 -3.994 1.00 94.94 171 TRP A CA 1
ATOM 1378 C C . TRP A 1 171 ? 2.215 -8.092 -4.693 1.00 94.94 171 TRP A C 1
ATOM 1380 O O . TRP A 1 171 ? 3.069 -8.115 -5.584 1.00 94.94 171 TRP A O 1
ATOM 1390 N N . LYS A 1 172 ? 1.547 -9.191 -4.322 1.00 93.75 172 LYS A N 1
ATOM 1391 C CA . LYS A 1 172 ? 1.750 -10.513 -4.931 1.00 93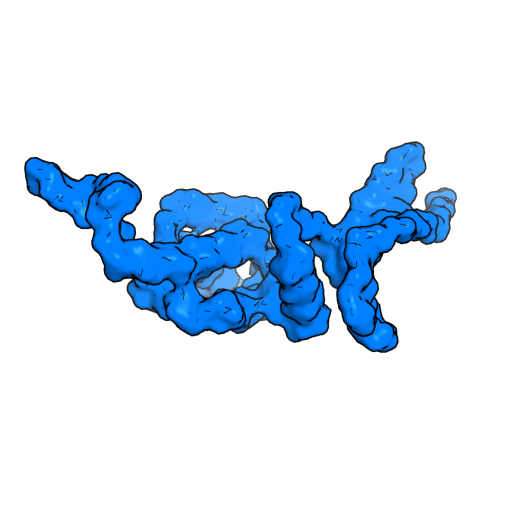.75 172 LYS A CA 1
ATOM 1392 C C . LYS A 1 172 ? 1.304 -10.539 -6.394 1.00 93.75 172 LYS A C 1
ATOM 1394 O O . LYS A 1 172 ? 2.020 -11.090 -7.226 1.00 93.75 172 LYS A O 1
ATOM 1399 N N . ALA A 1 173 ? 0.171 -9.925 -6.723 1.00 92.19 173 ALA A N 1
ATOM 1400 C CA . ALA A 1 173 ? -0.307 -9.804 -8.095 1.00 92.19 173 ALA A CA 1
ATOM 1401 C C . ALA A 1 173 ? 0.711 -9.046 -8.960 1.00 92.19 173 ALA A C 1
ATOM 1403 O O . ALA A 1 173 ? 1.108 -9.536 -10.015 1.00 92.19 173 ALA A O 1
ATOM 1404 N N . LEU A 1 174 ? 1.242 -7.920 -8.468 1.00 92.44 174 LEU A N 1
ATOM 1405 C CA . LEU A 1 174 ? 2.290 -7.172 -9.169 1.00 92.44 174 LEU A CA 1
ATOM 1406 C C . LEU A 1 174 ? 3.579 -7.986 -9.349 1.00 92.44 174 LEU A C 1
ATOM 1408 O O . LEU A 1 174 ? 4.209 -7.890 -10.403 1.00 92.44 174 LEU A O 1
ATOM 1412 N N . GLN A 1 175 ? 3.972 -8.798 -8.362 1.00 91.94 175 GLN A N 1
ATOM 1413 C CA . GLN A 1 175 ? 5.099 -9.732 -8.497 1.00 91.94 175 GLN A CA 1
ATOM 1414 C C . GLN A 1 175 ? 4.867 -10.742 -9.618 1.00 91.94 175 GLN A C 1
ATOM 1416 O O . GLN A 1 175 ? 5.714 -10.883 -10.498 1.00 91.94 175 GLN A O 1
ATOM 1421 N N . VAL A 1 176 ? 3.717 -11.416 -9.611 1.00 90.25 176 VAL A N 1
ATOM 1422 C CA . VAL A 1 176 ? 3.390 -12.455 -10.595 1.00 90.25 176 VAL A CA 1
ATOM 1423 C C . VAL A 1 176 ? 3.329 -11.877 -12.008 1.00 90.25 176 VAL A C 1
ATOM 1425 O O . VAL A 1 176 ? 3.934 -12.443 -12.919 1.00 90.25 176 VAL A O 1
ATOM 1428 N N . THR A 1 177 ? 2.672 -10.730 -12.187 1.00 88.44 177 THR A N 1
ATOM 1429 C CA . THR A 1 177 ? 2.499 -10.092 -13.499 1.00 88.44 177 THR A CA 1
ATOM 1430 C C . THR A 1 177 ? 3.818 -9.609 -14.101 1.00 88.44 177 THR A C 1
ATOM 1432 O O . THR A 1 177 ? 4.017 -9.729 -15.307 1.00 88.44 177 THR A O 1
ATOM 1435 N N . ASN A 1 178 ? 4.738 -9.076 -13.288 1.00 86.62 178 ASN A N 1
ATOM 1436 C CA . ASN A 1 178 ? 5.951 -8.434 -13.806 1.00 86.62 178 ASN A CA 1
ATOM 1437 C C . ASN A 1 178 ? 7.205 -9.325 -13.769 1.00 86.62 178 ASN A C 1
ATOM 1439 O O . ASN A 1 178 ? 8.092 -9.160 -14.604 1.00 86.62 178 ASN A O 1
ATOM 1443 N N . GLU A 1 179 ? 7.313 -10.274 -12.834 1.00 84.81 179 GLU A N 1
ATOM 1444 C CA . GLU A 1 179 ? 8.427 -11.238 -12.814 1.00 84.81 179 GLU A CA 1
ATOM 1445 C C . GLU A 1 179 ? 8.132 -12.481 -13.669 1.00 84.81 179 GLU A C 1
ATOM 1447 O O . GLU A 1 179 ? 9.073 -13.177 -14.078 1.00 84.81 179 GLU A O 1
ATOM 1452 N N . GLY A 1 180 ? 6.847 -12.720 -13.964 1.00 64.06 180 GLY A N 1
ATOM 1453 C CA . GLY A 1 180 ? 6.322 -13.925 -14.593 1.00 64.06 180 GLY A CA 1
ATOM 1454 C C . GLY A 1 180 ? 6.354 -15.127 -13.645 1.00 64.06 180 GLY A C 1
ATOM 1455 O O . GLY A 1 180 ? 7.266 -15.297 -12.834 1.00 64.06 180 GLY A O 1
ATOM 1456 N N . THR A 1 181 ? 5.394 -16.042 -13.776 1.00 52.28 181 THR A N 1
ATOM 1457 C CA . THR A 1 181 ? 5.579 -17.406 -13.264 1.00 52.28 181 THR A CA 1
ATOM 1458 C C . THR A 1 181 ? 6.770 -18.037 -13.986 1.00 52.28 181 THR A C 1
ATOM 1460 O O . THR A 1 181 ? 6.862 -17.941 -15.211 1.00 52.28 181 THR A O 1
ATOM 1463 N N . LYS A 1 182 ? 7.672 -18.708 -13.251 1.00 50.34 182 LYS A N 1
ATOM 1464 C CA . LYS A 1 182 ? 8.920 -19.334 -13.758 1.00 50.34 182 LYS A CA 1
ATOM 1465 C C . LYS A 1 182 ? 8.755 -20.206 -15.025 1.00 50.34 182 LYS A C 1
ATOM 1467 O O . LYS A 1 182 ? 9.746 -20.496 -15.683 1.00 50.34 182 LYS A O 1
ATOM 1472 N N . VAL A 1 183 ? 7.527 -20.583 -15.382 1.00 48.94 183 VAL A N 1
ATOM 1473 C CA . VAL A 1 183 ? 7.144 -21.329 -16.591 1.00 48.94 183 VAL A CA 1
ATOM 1474 C C . VAL A 1 183 ? 7.322 -20.522 -17.894 1.00 48.94 183 VAL A C 1
ATOM 1476 O O . VAL A 1 183 ? 7.751 -21.084 -18.893 1.00 48.94 183 VAL A O 1
ATOM 1479 N N . VAL A 1 184 ? 7.093 -19.203 -17.902 1.00 43.72 184 VAL A N 1
ATOM 1480 C CA . VAL A 1 184 ? 7.068 -18.394 -19.150 1.00 43.72 184 VAL A CA 1
ATOM 1481 C C . VAL A 1 184 ? 8.457 -17.877 -19.560 1.00 43.72 184 VAL A C 1
ATOM 1483 O O . VAL A 1 184 ? 8.672 -17.442 -20.688 1.00 43.72 184 VAL A O 1
ATOM 1486 N N . LYS A 1 185 ? 9.462 -17.969 -18.679 1.00 44.69 185 LYS A N 1
ATOM 1487 C CA . LYS A 1 185 ? 10.841 -17.567 -19.014 1.00 44.69 185 LYS A CA 1
ATOM 1488 C C . LYS A 1 185 ? 11.573 -18.560 -19.925 1.00 44.69 185 LYS A C 1
ATOM 1490 O O . LYS A 1 185 ? 12.599 -18.189 -20.481 1.00 44.69 185 LYS A O 1
ATOM 1495 N N . LYS A 1 186 ? 11.060 -19.784 -20.111 1.00 37.38 186 LYS A N 1
ATOM 1496 C CA . LYS A 1 186 ? 11.673 -20.797 -20.991 1.00 37.38 186 LYS A CA 1
ATOM 1497 C C . LYS A 1 186 ? 11.199 -20.757 -22.448 1.00 37.38 186 LYS A C 1
ATOM 1499 O O . LYS A 1 186 ? 11.753 -21.485 -23.255 1.00 37.38 186 LYS A O 1
ATOM 1504 N N . SER A 1 187 ? 10.228 -19.915 -22.802 1.00 41.47 187 SER A N 1
ATOM 1505 C CA . SER A 1 187 ? 9.700 -19.820 -24.174 1.00 41.47 187 SER A CA 1
ATOM 1506 C C . SER A 1 187 ? 10.181 -18.580 -24.942 1.00 41.47 187 SER A C 1
ATOM 1508 O O . SER A 1 187 ? 9.586 -18.211 -25.949 1.00 41.47 187 SER A O 1
ATOM 1510 N N . ARG A 1 188 ? 11.225 -17.896 -24.452 1.00 47.22 188 ARG A N 1
ATOM 1511 C CA . ARG A 1 188 ? 11.897 -16.781 -25.153 1.00 47.22 188 ARG A CA 1
ATOM 1512 C C . ARG A 1 188 ? 13.393 -17.049 -25.379 1.00 47.22 188 ARG A C 1
ATOM 1514 O O . ARG A 1 188 ? 14.165 -16.095 -25.431 1.00 47.22 188 ARG A O 1
ATOM 1521 N N . LEU A 1 189 ? 13.781 -18.324 -25.446 1.00 39.28 189 LEU A N 1
ATOM 1522 C CA . LEU A 1 189 ? 15.101 -18.776 -25.889 1.00 39.28 189 LEU A CA 1
ATOM 1523 C C . LEU A 1 189 ? 14.958 -19.456 -27.245 1.00 39.28 189 LEU A C 1
ATOM 1525 O O . LEU A 1 189 ? 13.975 -20.218 -27.385 1.00 39.28 189 LEU A O 1
#

Radius of gyration: 21.33 Å; chains: 1; bounding box: 50×52×61 Å